Protein AF-A0A7S4T4K9-F1 (afdb_monomer)

Solvent-accessible surface area (backbone atoms only — not comparable to full-atom values): 19303 Å² total; per-residue (Å²): 142,75,89,75,78,73,74,79,80,79,85,81,84,61,76,54,101,55,43,64,62,48,51,52,62,68,44,44,65,58,48,53,54,52,52,49,49,53,51,52,52,68,48,43,76,78,37,64,63,47,66,61,61,93,82,61,53,73,67,56,55,50,53,37,39,62,75,70,48,93,74,84,51,70,68,58,52,40,50,56,29,52,54,49,28,38,54,32,41,29,52,45,41,37,61,69,57,48,48,57,54,51,49,53,54,55,49,44,45,72,75,61,30,46,80,36,66,25,46,58,44,70,74,74,83,88,81,68,62,89,82,38,61,76,53,41,76,76,52,70,46,47,31,38,35,37,32,58,50,94,69,66,85,83,58,99,80,69,85,71,102,63,84,40,39,34,40,30,78,33,74,40,94,68,82,84,64,91,47,74,41,55,25,31,24,39,85,90,30,82,36,20,57,36,45,42,68,55,53,49,47,58,46,39,67,52,57,42,89,88,40,66,46,73,57,58,60,46,51,51,49,49,54,34,49,49,48,32,51,52,24,50,52,47,40,54,49,50,53,53,44,35,63,72,31,48,61,93,82,36,58,40,70,60,52,49,52,51,50,50,48,39,62,70,46,48,34,52,48,48,18,50,49,51,47,46,54,52,48,51,50,50,51,40,51,48,42,56,54,33,44,78,56,52,74,76,56,46,62,61,67,69,63,85,81,74,90,70,72,66,76,78,75,70,74,86,82,87,79,89,78,90,84,83,83,79,85,135

Mean predicted aligned error: 13.09 Å

Organism: NCBI:txid49249

Secondary structure (DSSP, 8-state):
------PPP---SS--TTHHHHHHHHHHHHHHHHHHHHHHHHHGGGSGGGS--TT--HHHHHHHHHHH-S---HHHHHHHHHHHHHHHHHHHHIIIIIHHHHHHHHHHHHHHPEEEEEEEEPPPGGG--TTHHHHHHHHTTEEEEEEE-S-GGGSS--SS-PPPEEEEEEE-SSTT--SPEEEEEETTEEEEEEEHHHHHHHHHHHHSTTS--HHHHHHHHHHHHHHHHHHHHHHHHHHHHHHHS-TTTS-HHHHHHHHHHIIIIIHHIIIIIIHHHHHHHHHHHHHH--EEPPHHHHHHHHTTS---SSSTT------------S--

Nearest PDB structures (foldseek):
  8uu8-assembly1_q  TM=5.356E-01  e=9.143E-01  Listeria innocua
  7l08-assembly1_AN  TM=4.880E-01  e=3.008E+00  Homo sapiens

Radius of gyration: 32.42 Å; Cα contacts (8 Å, |Δi|>4): 312; chains: 1; bounding box: 85×69×95 Å

Structure (mmCIF, N/CA/C/O backbone):
data_AF-A0A7S4T4K9-F1
#
_entry.id   AF-A0A7S4T4K9-F1
#
loop_
_atom_site.group_PDB
_atom_site.id
_atom_site.type_symbol
_atom_site.label_atom_id
_atom_site.label_alt_id
_atom_site.label_comp_id
_atom_site.label_asym_id
_atom_site.label_entity_id
_atom_site.label_seq_id
_atom_site.pdbx_PDB_ins_code
_atom_site.Cartn_x
_atom_site.Cartn_y
_atom_site.Cartn_z
_atom_site.occupancy
_atom_site.B_iso_or_equiv
_atom_site.auth_seq_id
_atom_site.auth_comp_id
_atom_site.auth_asym_id
_atom_site.auth_atom_id
_atom_site.pdbx_PDB_model_num
ATOM 1 N N . MET A 1 1 ? -46.358 16.843 14.872 1.00 41.56 1 MET A N 1
ATOM 2 C CA . MET A 1 1 ? -45.737 15.824 14.001 1.00 41.56 1 MET A CA 1
ATOM 3 C C . MET A 1 1 ? -45.082 16.553 12.845 1.00 41.56 1 MET A C 1
ATOM 5 O O . MET A 1 1 ? -45.754 16.903 11.888 1.00 41.56 1 MET A O 1
ATOM 9 N N . SER A 1 2 ? -43.810 16.898 12.998 1.00 34.12 2 SER A N 1
ATOM 10 C CA . SER A 1 2 ? -43.016 17.564 11.969 1.00 34.12 2 SER A CA 1
ATOM 11 C C . SER A 1 2 ? -41.769 16.719 11.778 1.00 34.12 2 SER A C 1
ATOM 13 O O . SE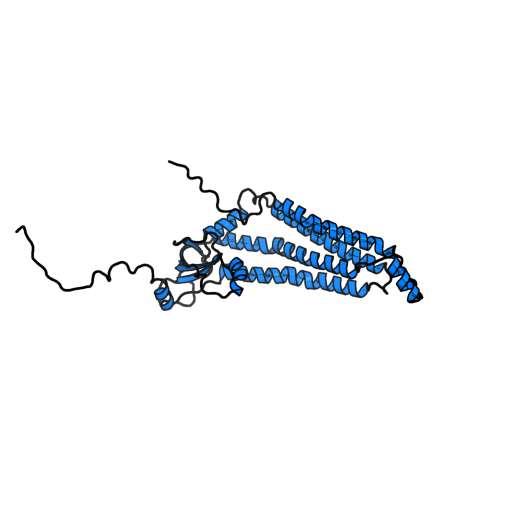R A 1 2 ? -40.934 16.665 12.681 1.00 34.12 2 SER A O 1
ATOM 15 N N . ASP A 1 3 ? -41.695 16.030 10.641 1.00 37.56 3 ASP A N 1
ATOM 16 C CA . ASP A 1 3 ? -40.513 15.302 10.189 1.00 37.56 3 ASP A CA 1
ATOM 17 C C . ASP A 1 3 ? -39.356 16.290 10.013 1.00 37.56 3 ASP A C 1
ATOM 19 O O . ASP A 1 3 ? -39.173 16.906 8.958 1.00 37.56 3 ASP A O 1
ATOM 23 N N . SER A 1 4 ? -38.560 16.458 11.065 1.00 37.34 4 SER A N 1
ATOM 24 C CA . SER A 1 4 ? -37.238 17.050 10.960 1.00 37.34 4 SER A CA 1
ATOM 25 C C . SER A 1 4 ? -36.350 16.047 10.230 1.00 37.34 4 SER A C 1
ATOM 27 O O . SER A 1 4 ? -35.791 15.117 10.807 1.00 37.34 4 SER A O 1
ATOM 29 N N . ARG A 1 5 ? -36.228 16.237 8.913 1.00 35.69 5 ARG A N 1
ATOM 30 C CA . ARG A 1 5 ? -35.179 15.618 8.100 1.00 35.69 5 ARG A CA 1
ATOM 31 C C . ARG A 1 5 ? -33.829 16.084 8.637 1.00 35.69 5 ARG A C 1
ATOM 33 O O . ARG A 1 5 ? -33.300 17.110 8.216 1.00 35.69 5 ARG A O 1
ATOM 40 N N . VAL A 1 6 ? -33.291 15.333 9.591 1.00 40.50 6 VAL A N 1
ATOM 41 C CA . VAL A 1 6 ? -31.896 15.430 10.011 1.00 40.50 6 VAL A CA 1
ATOM 42 C C . VAL A 1 6 ? -31.061 15.134 8.770 1.00 40.50 6 VAL A C 1
ATOM 44 O O . VAL A 1 6 ? -31.083 14.021 8.243 1.00 40.50 6 VAL A O 1
ATOM 47 N N . ALA A 1 7 ? -30.386 16.159 8.249 1.00 36.88 7 ALA A N 1
ATOM 48 C CA . ALA A 1 7 ? -29.435 15.988 7.163 1.00 36.88 7 ALA A CA 1
ATOM 49 C C . ALA A 1 7 ? -28.394 14.942 7.600 1.00 36.88 7 ALA A C 1
ATOM 51 O O . ALA A 1 7 ? -27.860 15.057 8.707 1.00 36.88 7 ALA A O 1
ATOM 52 N N . PRO A 1 8 ? -28.114 13.905 6.788 1.00 39.12 8 PRO A N 1
ATOM 53 C CA . PRO A 1 8 ? -27.146 12.894 7.175 1.00 39.12 8 PRO A CA 1
ATOM 54 C C . PRO A 1 8 ? -25.784 13.571 7.386 1.00 39.12 8 PRO A C 1
ATOM 56 O O . PRO A 1 8 ? -25.339 14.311 6.501 1.00 39.12 8 PRO A O 1
ATOM 59 N N . PRO A 1 9 ? -25.123 13.350 8.536 1.00 39.38 9 PRO A N 1
ATOM 60 C CA . PRO A 1 9 ? -23.843 13.971 8.820 1.00 39.38 9 PRO A CA 1
ATOM 61 C C . PRO A 1 9 ? -22.829 13.552 7.753 1.00 39.38 9 PRO A C 1
ATOM 63 O O . PRO A 1 9 ? -22.706 12.375 7.414 1.00 39.38 9 PRO A O 1
ATOM 66 N N . ASN A 1 10 ? -22.170 14.569 7.199 1.00 36.31 10 ASN A N 1
ATOM 67 C CA . ASN A 1 10 ? -21.036 14.550 6.281 1.00 36.31 10 ASN A CA 1
ATOM 68 C C . ASN A 1 10 ? -20.473 13.156 5.960 1.00 36.31 10 ASN A C 1
ATOM 70 O O . ASN A 1 10 ? -19.706 12.565 6.721 1.00 36.31 10 ASN A O 1
ATOM 74 N N . ARG A 1 11 ? -20.813 12.676 4.758 1.00 37.56 11 ARG A N 1
ATOM 75 C CA . ARG A 1 11 ? -20.201 11.528 4.078 1.00 37.56 11 ARG A CA 1
ATOM 76 C C . ARG A 1 11 ? -18.724 11.817 3.781 1.00 37.56 11 ARG A C 1
ATOM 78 O O . ARG A 1 11 ? -18.380 12.167 2.659 1.00 37.56 11 ARG A O 1
ATOM 85 N N . LEU A 1 12 ? -17.851 11.694 4.776 1.00 38.00 12 LEU A N 1
ATOM 86 C CA . LEU A 1 12 ? -16.410 11.919 4.606 1.00 38.00 12 LEU A CA 1
ATOM 87 C C . LEU A 1 12 ? -15.583 10.628 4.514 1.00 38.00 12 LEU A C 1
ATOM 89 O O . LEU A 1 12 ? -14.382 10.718 4.292 1.00 38.00 12 LEU A O 1
ATOM 93 N N . MET A 1 13 ? -16.172 9.429 4.654 1.00 40.41 13 MET A N 1
ATOM 94 C CA . MET A 1 13 ? -15.366 8.189 4.727 1.00 40.41 13 MET A CA 1
ATOM 95 C C . MET A 1 13 ? -15.893 6.955 3.984 1.00 40.41 13 MET A C 1
ATOM 97 O O . MET A 1 13 ? -15.285 5.894 4.083 1.00 40.41 13 MET A O 1
ATOM 101 N N . ALA A 1 14 ? -16.948 7.068 3.179 1.00 39.38 14 ALA A N 1
ATOM 102 C CA . ALA A 1 14 ? -17.251 6.045 2.180 1.00 39.38 14 ALA A CA 1
ATOM 103 C C . ALA A 1 14 ? -16.988 6.668 0.811 1.00 39.38 14 ALA A C 1
ATOM 105 O O . ALA A 1 14 ? -17.682 7.630 0.464 1.00 39.38 14 ALA A O 1
ATOM 106 N N . PRO A 1 15 ? -15.995 6.198 0.035 1.00 40.25 15 PRO A N 1
ATOM 107 C CA . PRO A 1 15 ? -15.831 6.731 -1.297 1.00 40.25 15 PRO A CA 1
ATOM 108 C C . PRO A 1 15 ? -17.105 6.335 -2.060 1.00 40.25 15 PRO A C 1
ATOM 110 O O . PRO A 1 15 ? -17.523 5.170 -2.062 1.00 40.25 15 PRO A O 1
ATOM 113 N N . ALA A 1 16 ? -17.805 7.354 -2.568 1.00 43.72 16 ALA A N 1
ATOM 114 C CA . ALA A 1 16 ? -19.121 7.226 -3.185 1.00 43.72 16 ALA A CA 1
ATOM 115 C C . ALA A 1 16 ? -19.089 6.192 -4.325 1.00 43.72 16 ALA A C 1
ATOM 117 O O . ALA A 1 16 ? -18.028 5.721 -4.717 1.00 43.72 16 ALA A O 1
ATOM 118 N N . ALA A 1 17 ? -20.235 5.835 -4.904 1.00 44.91 17 ALA A N 1
ATOM 119 C CA . ALA A 1 17 ? -20.323 4.892 -6.028 1.00 44.91 17 ALA A CA 1
ATOM 120 C C . ALA A 1 17 ? -19.394 5.198 -7.238 1.00 44.91 17 ALA A C 1
ATOM 122 O O . ALA A 1 17 ? -19.239 4.349 -8.103 1.00 44.91 17 ALA A O 1
ATOM 123 N N . GLY A 1 18 ? -18.709 6.348 -7.264 1.00 54.69 18 GLY A N 1
ATOM 124 C CA . GLY A 1 18 ? -17.597 6.657 -8.164 1.00 54.69 18 GLY A CA 1
ATOM 125 C C . GLY A 1 18 ? -16.193 6.238 -7.698 1.00 54.69 18 GLY A C 1
ATOM 126 O O . GLY A 1 18 ? -15.246 6.610 -8.365 1.00 54.69 18 GLY A O 1
ATOM 127 N N . SER A 1 19 ? -15.998 5.496 -6.601 1.00 66.94 19 SER A N 1
ATOM 128 C CA . SER A 1 19 ? -14.664 5.260 -6.012 1.00 66.94 19 SER A CA 1
ATOM 129 C C . SER A 1 19 ? -13.694 4.484 -6.904 1.00 66.94 19 SER A C 1
ATOM 131 O O . SER A 1 19 ? -12.505 4.784 -6.924 1.00 66.94 19 SER A O 1
ATOM 133 N N . VAL A 1 20 ? -14.190 3.469 -7.618 1.00 74.69 20 VAL A N 1
ATOM 134 C CA . VAL A 1 20 ? -13.374 2.616 -8.500 1.00 74.69 20 VAL A CA 1
ATOM 135 C C . VAL A 1 20 ? -13.040 3.362 -9.781 1.00 74.69 20 VAL A C 1
ATOM 137 O O . VAL A 1 20 ? -11.878 3.426 -10.163 1.00 74.69 20 VAL A O 1
ATOM 140 N N . LEU A 1 21 ? -14.042 3.998 -10.393 1.00 77.56 21 LEU A N 1
ATOM 141 C CA . LEU A 1 21 ? -13.840 4.865 -11.548 1.00 77.56 21 LEU A CA 1
ATOM 142 C C . LEU A 1 21 ? -12.909 6.035 -11.200 1.00 77.56 21 LEU A C 1
ATOM 144 O O . LEU A 1 21 ? -12.017 6.348 -11.971 1.00 77.56 21 LEU A O 1
ATOM 148 N N . GLN A 1 22 ? -13.059 6.642 -10.023 1.00 81.38 22 GLN A N 1
ATOM 149 C CA . GLN A 1 22 ? -12.180 7.703 -9.537 1.00 81.38 22 GLN A CA 1
ATOM 150 C C . GLN A 1 22 ? -10.758 7.191 -9.324 1.00 81.38 22 GLN A C 1
ATOM 152 O O . GLN A 1 22 ? -9.824 7.871 -9.734 1.00 81.38 22 GLN A O 1
ATOM 157 N N . LEU A 1 23 ? -10.581 6.003 -8.734 1.00 81.50 23 LEU A N 1
ATOM 158 C CA . LEU A 1 23 ? -9.263 5.384 -8.602 1.00 81.50 23 LEU A CA 1
ATOM 159 C C . LEU A 1 23 ? -8.647 5.155 -9.986 1.00 81.50 23 LEU A C 1
ATOM 161 O O . LEU A 1 23 ? -7.543 5.625 -10.240 1.00 81.50 23 LEU A O 1
ATOM 165 N N . PHE A 1 24 ? -9.383 4.527 -10.902 1.00 85.38 24 PHE A N 1
ATOM 166 C CA . PHE A 1 24 ? -8.938 4.283 -12.270 1.00 85.38 24 PHE A CA 1
ATOM 167 C C . PHE A 1 24 ? -8.540 5.586 -12.979 1.00 85.38 24 PHE A C 1
ATOM 169 O O . PHE A 1 24 ? -7.389 5.732 -13.390 1.00 85.38 24 PHE A O 1
ATOM 176 N N . LEU A 1 25 ? -9.439 6.575 -13.021 1.00 87.56 25 LEU A N 1
ATOM 177 C CA . LEU A 1 25 ? -9.201 7.888 -13.627 1.00 87.56 25 LEU A CA 1
ATOM 178 C C . LEU A 1 25 ? -8.032 8.628 -12.966 1.00 87.56 25 LEU A C 1
ATOM 180 O O . LEU A 1 25 ? -7.249 9.264 -13.665 1.00 87.56 25 LEU A O 1
ATOM 184 N N . SER A 1 26 ? -7.865 8.511 -11.645 1.00 88.62 26 SER A N 1
ATOM 185 C CA . SER A 1 26 ? -6.741 9.130 -10.931 1.00 88.62 26 SER A CA 1
ATOM 186 C C . SER A 1 26 ? -5.393 8.500 -11.280 1.00 88.62 26 SER A C 1
ATOM 188 O O . SER A 1 26 ? -4.365 9.162 -11.177 1.00 88.62 26 SER A O 1
ATOM 190 N N . THR A 1 27 ? -5.394 7.243 -11.731 1.00 92.19 27 THR A N 1
ATOM 191 C CA . THR A 1 27 ? -4.181 6.526 -12.141 1.00 92.19 27 THR A CA 1
ATOM 192 C C . THR A 1 27 ? -3.869 6.657 -13.633 1.00 92.19 27 THR A C 1
ATOM 194 O O . THR A 1 27 ? -2.761 6.322 -14.044 1.00 92.19 27 THR A O 1
ATOM 197 N N . LEU A 1 28 ? -4.783 7.193 -14.454 1.00 92.56 28 LEU A N 1
ATOM 198 C CA . LEU A 1 28 ? -4.550 7.381 -15.893 1.00 92.56 28 LEU A CA 1
ATOM 199 C C . LEU A 1 28 ? -3.368 8.307 -16.226 1.00 92.56 28 LEU A C 1
ATOM 201 O O . LEU A 1 28 ? -2.603 7.951 -17.121 1.00 92.56 28 LEU A O 1
ATOM 205 N N . PRO A 1 29 ? -3.151 9.448 -15.539 1.00 95.19 29 PRO A N 1
ATOM 206 C CA . PRO A 1 29 ? -1.970 10.273 -15.791 1.00 95.19 29 PRO A CA 1
ATOM 207 C C . PRO A 1 29 ? -0.670 9.508 -15.532 1.00 95.19 29 PRO A C 1
ATOM 209 O O . PRO A 1 29 ? 0.256 9.576 -16.335 1.00 95.19 29 PRO A O 1
ATOM 212 N N . LEU A 1 30 ? -0.631 8.717 -14.453 1.00 94.31 30 LEU A N 1
ATOM 213 C CA . LEU A 1 30 ? 0.506 7.851 -14.147 1.00 94.31 30 LEU A CA 1
ATOM 214 C C . LEU A 1 30 ? 0.712 6.808 -15.252 1.00 94.31 30 LEU A C 1
ATOM 216 O O . LEU A 1 30 ? 1.841 6.589 -15.679 1.00 94.31 30 LEU A O 1
ATOM 220 N N . LEU A 1 31 ? -0.370 6.207 -15.754 1.00 95.69 31 LEU A N 1
ATOM 221 C CA . LEU A 1 31 ? -0.304 5.242 -16.853 1.00 95.69 31 LEU A CA 1
ATOM 222 C C . LEU A 1 31 ? 0.256 5.884 -18.124 1.00 95.69 31 LEU A C 1
ATOM 224 O O . LEU A 1 31 ? 1.127 5.299 -18.759 1.00 95.69 31 LEU A O 1
ATOM 228 N N . GLY A 1 32 ? -0.186 7.099 -18.456 1.00 96.50 32 GLY A N 1
ATOM 229 C CA . GLY A 1 32 ? 0.333 7.860 -19.592 1.00 96.50 32 GLY A CA 1
ATOM 230 C C . GLY A 1 32 ? 1.839 8.111 -19.492 1.00 96.50 32 GLY A C 1
ATOM 231 O O . GLY A 1 32 ? 2.557 7.874 -20.460 1.00 96.50 32 GLY A O 1
ATOM 232 N N . VAL A 1 33 ? 2.330 8.509 -18.313 1.00 96.12 33 VAL A N 1
ATOM 233 C CA . VAL A 1 33 ? 3.771 8.709 -18.067 1.00 96.12 33 VAL A CA 1
ATOM 234 C C . VAL A 1 33 ? 4.549 7.397 -18.197 1.00 96.12 33 VAL A C 1
ATOM 236 O O . VAL A 1 33 ? 5.586 7.360 -18.853 1.00 96.12 33 VAL A O 1
ATOM 239 N N . MET A 1 34 ? 4.041 6.302 -17.632 1.00 96.75 34 MET A N 1
ATO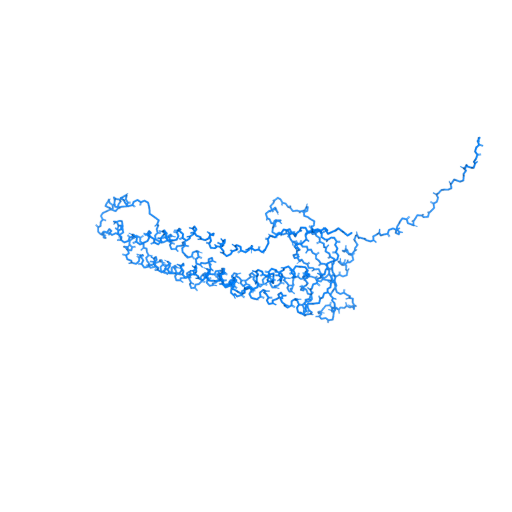M 240 C CA . MET A 1 34 ? 4.712 4.999 -17.706 1.00 96.75 34 MET A CA 1
ATOM 241 C C . MET A 1 34 ? 4.754 4.452 -19.135 1.00 96.75 34 MET A C 1
ATOM 243 O O . MET A 1 34 ? 5.790 3.962 -19.572 1.00 96.75 34 MET A O 1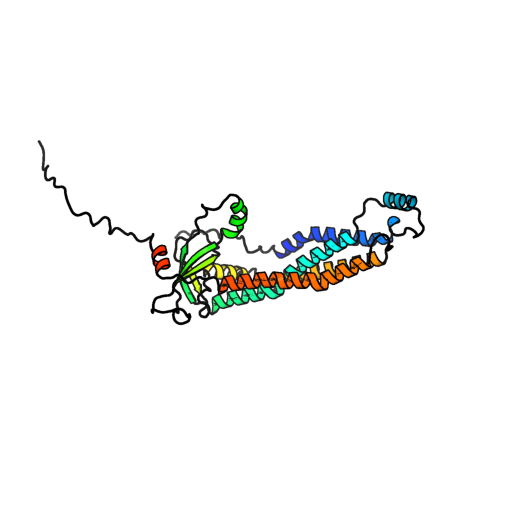
ATOM 247 N N . ILE A 1 35 ? 3.659 4.574 -19.893 1.00 97.69 35 ILE A N 1
ATOM 248 C CA . ILE A 1 35 ? 3.625 4.201 -21.315 1.00 97.69 35 ILE A CA 1
ATOM 249 C C . ILE A 1 35 ? 4.601 5.069 -22.114 1.00 97.69 35 ILE A C 1
ATOM 251 O O . ILE A 1 35 ? 5.312 4.551 -22.974 1.00 97.69 35 ILE A O 1
ATOM 255 N N . TYR A 1 36 ? 4.682 6.368 -21.815 1.00 96.56 36 TYR A N 1
ATOM 256 C CA . TYR A 1 36 ? 5.662 7.254 -22.435 1.00 96.56 36 TYR A CA 1
ATOM 257 C C . TYR A 1 36 ? 7.104 6.810 -22.145 1.00 96.56 36 TYR A C 1
ATOM 259 O O . TYR A 1 36 ? 7.921 6.777 -23.061 1.00 96.56 36 TYR A O 1
ATOM 267 N N . PHE A 1 37 ? 7.417 6.376 -20.922 1.00 96.81 37 PHE A N 1
ATOM 268 C CA . PHE A 1 37 ? 8.731 5.805 -20.604 1.00 96.81 37 PHE A CA 1
ATOM 269 C C . PHE A 1 37 ? 9.011 4.501 -21.351 1.00 96.81 37 PHE A C 1
ATOM 271 O O . PHE A 1 37 ? 10.102 4.343 -21.891 1.00 96.81 37 PHE A O 1
ATOM 278 N N . LEU A 1 38 ? 8.030 3.601 -21.473 1.00 96.62 38 LEU A N 1
ATOM 279 C CA . LEU A 1 38 ? 8.187 2.389 -22.290 1.00 96.62 38 LEU A CA 1
ATOM 280 C C . LEU A 1 38 ? 8.428 2.727 -23.766 1.00 96.62 38 LEU A C 1
ATOM 282 O O . LEU A 1 38 ? 9.230 2.069 -24.428 1.00 96.62 38 LEU A O 1
ATOM 286 N N . TYR A 1 39 ? 7.774 3.770 -24.275 1.00 96.12 39 TYR A N 1
ATOM 287 C CA . TYR A 1 39 ? 7.993 4.274 -25.627 1.00 96.12 39 TYR A CA 1
ATOM 288 C C . TYR A 1 39 ? 9.394 4.869 -25.814 1.00 96.12 39 TYR A C 1
ATOM 290 O O . TYR A 1 39 ? 10.050 4.579 -26.815 1.00 96.12 39 TYR A O 1
ATOM 298 N N . LEU A 1 40 ? 9.876 5.668 -24.857 1.00 93.06 40 LEU A N 1
ATOM 299 C CA . LEU A 1 40 ? 11.247 6.179 -24.887 1.00 93.06 40 LEU A CA 1
ATOM 300 C C . LEU A 1 40 ? 12.253 5.028 -24.864 1.00 93.06 40 LEU A C 1
ATOM 302 O O . LEU A 1 40 ? 13.152 4.998 -25.699 1.00 93.06 40 LEU A O 1
ATOM 306 N N . ALA A 1 41 ? 12.053 4.049 -23.981 1.00 93.62 41 ALA A N 1
ATOM 307 C CA . ALA A 1 41 ? 12.894 2.864 -23.895 1.00 93.62 41 ALA A CA 1
ATOM 308 C C . ALA A 1 41 ? 12.883 2.037 -25.188 1.00 93.62 41 ALA A C 1
ATOM 310 O O . ALA A 1 41 ? 13.932 1.591 -25.630 1.00 93.62 41 ALA A O 1
ATOM 311 N N . TYR A 1 42 ? 11.727 1.889 -25.841 1.00 94.88 42 TYR A N 1
ATOM 312 C CA . TYR A 1 42 ? 11.623 1.221 -27.143 1.00 94.88 42 TYR A CA 1
ATOM 313 C C . TYR A 1 42 ? 12.473 1.895 -28.230 1.00 94.88 42 TYR A C 1
ATOM 315 O O . TYR A 1 42 ? 13.058 1.215 -29.068 1.00 94.88 42 TYR A O 1
ATOM 323 N N . LYS A 1 43 ? 12.557 3.229 -28.225 1.00 91.62 43 LYS A N 1
ATOM 324 C CA . LYS A 1 43 ? 13.362 3.977 -29.199 1.00 91.62 43 LYS A CA 1
ATOM 325 C C . LYS A 1 43 ? 14.863 3.930 -28.918 1.00 91.62 43 LYS A C 1
ATOM 327 O O . LYS A 1 43 ? 15.636 4.236 -29.824 1.00 91.62 43 LYS A O 1
ATOM 332 N N . ARG A 1 44 ? 15.287 3.551 -27.707 1.00 86.31 44 ARG A N 1
ATOM 333 C CA . ARG A 1 44 ? 16.695 3.616 -27.280 1.00 86.31 44 ARG A CA 1
ATOM 334 C C . ARG A 1 44 ? 17.667 2.907 -28.218 1.00 86.31 44 ARG A C 1
ATOM 336 O O . ARG A 1 44 ? 18.617 3.564 -28.630 1.00 86.31 44 ARG A O 1
ATOM 343 N N . PRO A 1 45 ? 17.424 1.656 -28.647 1.00 84.81 45 PRO A N 1
ATOM 344 C CA . PRO A 1 45 ? 18.364 0.958 -29.520 1.00 84.81 45 PRO A CA 1
ATOM 345 C C . PRO A 1 45 ? 18.506 1.587 -30.911 1.00 84.81 45 PRO A C 1
ATOM 347 O O . PRO A 1 45 ? 19.421 1.237 -31.640 1.00 84.81 45 PRO A O 1
ATOM 350 N N . SER A 1 46 ? 17.603 2.490 -31.313 1.00 85.62 46 SER A N 1
ATOM 351 C CA . SER A 1 46 ? 17.657 3.163 -32.620 1.00 85.62 46 SER A CA 1
ATOM 352 C C . SER A 1 46 ? 18.391 4.506 -32.607 1.00 85.62 46 SER A C 1
ATOM 354 O O . SER A 1 46 ? 18.600 5.089 -33.667 1.00 85.62 46 SER A O 1
ATOM 356 N N . LEU A 1 47 ? 18.761 5.006 -31.426 1.00 84.31 47 LEU A N 1
ATOM 357 C CA . LEU A 1 47 ? 19.443 6.290 -31.267 1.00 84.31 47 LEU A CA 1
ATOM 358 C C . LEU A 1 47 ? 20.945 6.156 -31.537 1.00 84.31 47 LEU A C 1
ATOM 360 O O . LEU A 1 47 ? 21.549 5.114 -31.263 1.00 84.31 47 LEU A O 1
ATOM 364 N N . ALA A 1 48 ? 21.543 7.210 -32.091 1.00 79.38 48 ALA A N 1
ATOM 365 C CA . ALA A 1 48 ? 22.949 7.204 -32.480 1.00 79.38 48 ALA A CA 1
ATOM 366 C C . ALA A 1 48 ? 23.859 7.153 -31.247 1.00 79.38 48 ALA A C 1
ATOM 368 O O . ALA A 1 48 ? 24.843 6.415 -31.259 1.00 79.38 48 ALA A O 1
ATOM 369 N N . SER A 1 49 ? 23.474 7.839 -30.166 1.00 79.50 49 SER A N 1
ATOM 370 C CA . SER A 1 49 ? 24.201 7.905 -28.895 1.00 79.50 49 SER A CA 1
ATOM 371 C C . SER A 1 49 ? 24.417 6.543 -28.230 1.00 79.50 49 SER A C 1
ATOM 373 O O . SER A 1 49 ? 25.388 6.347 -27.508 1.00 79.50 49 SER A O 1
ATOM 375 N N . TYR A 1 50 ? 23.549 5.570 -28.509 1.00 77.50 50 TYR A N 1
ATOM 376 C CA . TYR A 1 50 ? 23.611 4.231 -27.918 1.00 77.50 50 TYR A CA 1
ATOM 377 C C . TYR A 1 50 ? 24.248 3.177 -28.829 1.00 77.50 50 TYR A C 1
ATOM 379 O O . TYR A 1 50 ? 24.488 2.054 -28.384 1.00 77.50 50 TYR A O 1
ATOM 387 N N . ASN A 1 51 ? 24.556 3.547 -30.075 1.00 80.56 51 ASN A N 1
ATOM 388 C CA . ASN A 1 51 ? 25.209 2.700 -31.078 1.00 80.56 51 ASN A CA 1
ATOM 389 C C . ASN A 1 51 ? 26.601 3.224 -31.460 1.00 80.56 51 ASN A C 1
ATOM 391 O O . ASN A 1 51 ? 27.101 2.950 -32.552 1.00 80.56 51 ASN A O 1
ATOM 395 N N . ILE A 1 52 ? 27.226 4.003 -30.575 1.00 80.12 52 ILE A N 1
ATOM 396 C CA . ILE A 1 52 ? 28.562 4.544 -30.809 1.00 80.12 52 ILE A CA 1
ATOM 397 C C . ILE A 1 52 ? 29.581 3.386 -30.811 1.00 80.12 52 ILE A C 1
ATOM 399 O O . ILE A 1 52 ? 29.556 2.558 -29.891 1.00 80.12 52 ILE A O 1
ATOM 403 N N . PRO A 1 53 ? 30.468 3.306 -31.823 1.00 79.56 53 PRO A N 1
ATOM 404 C CA . PRO A 1 53 ? 31.567 2.344 -31.846 1.00 79.56 53 PRO A CA 1
ATOM 405 C C . PRO A 1 53 ? 32.465 2.482 -30.611 1.00 79.56 53 PRO A C 1
ATOM 407 O O . PRO A 1 53 ? 32.723 3.588 -30.145 1.00 79.56 53 PRO A O 1
ATOM 410 N N . ASN A 1 54 ? 32.979 1.367 -30.088 1.00 76.31 54 ASN A N 1
ATOM 411 C CA . ASN A 1 54 ? 33.816 1.371 -28.877 1.00 76.31 54 ASN A CA 1
ATOM 412 C C . ASN A 1 54 ? 35.161 2.105 -29.052 1.00 76.31 54 ASN A C 1
ATOM 414 O O . ASN A 1 54 ? 35.842 2.370 -28.067 1.00 76.31 54 ASN A O 1
ATOM 418 N N . ASP A 1 55 ? 35.556 2.386 -30.291 1.00 79.31 55 ASP A N 1
ATOM 419 C CA . ASP A 1 55 ? 36.774 3.082 -30.703 1.00 79.31 55 ASP A CA 1
ATOM 420 C C . ASP A 1 55 ? 36.524 4.539 -31.134 1.00 79.31 55 ASP A C 1
ATOM 422 O O . ASP A 1 55 ? 37.422 5.175 -31.681 1.00 79.31 55 ASP A O 1
ATOM 426 N N . ALA A 1 56 ? 35.321 5.074 -30.911 1.00 79.00 56 ALA A N 1
ATOM 427 C CA . ALA A 1 56 ? 35.004 6.450 -31.267 1.00 79.00 56 ALA A CA 1
ATOM 428 C C . ALA A 1 56 ? 35.723 7.469 -30.367 1.00 79.00 56 ALA A C 1
ATOM 430 O O . ALA A 1 56 ? 35.734 7.339 -29.144 1.00 79.00 56 ALA A O 1
ATOM 431 N N . ASP A 1 57 ? 36.258 8.526 -30.982 1.00 84.56 57 ASP A N 1
ATOM 432 C CA . ASP A 1 57 ? 36.880 9.644 -30.271 1.00 84.56 57 ASP A CA 1
ATOM 433 C C . ASP A 1 57 ? 35.848 10.460 -29.465 1.00 84.56 57 ASP A C 1
ATOM 435 O O . ASP A 1 57 ? 34.695 10.627 -29.877 1.00 84.56 57 ASP A O 1
ATOM 439 N N . ASP A 1 58 ? 36.288 11.078 -28.362 1.00 82.50 58 ASP A N 1
ATOM 440 C CA . ASP A 1 58 ? 35.457 11.900 -27.461 1.00 82.50 58 ASP A CA 1
ATOM 441 C C . ASP A 1 58 ? 34.658 13.004 -28.183 1.00 82.50 58 ASP A C 1
ATOM 443 O O . ASP A 1 58 ? 33.548 13.359 -27.778 1.00 82.50 58 ASP A O 1
ATOM 447 N N . ALA A 1 59 ? 35.203 13.550 -29.276 1.00 84.00 59 ALA A N 1
ATOM 448 C CA . ALA A 1 59 ? 34.530 14.559 -30.092 1.00 84.00 59 ALA A CA 1
ATOM 449 C C . ALA A 1 59 ? 33.288 13.996 -30.806 1.00 84.00 59 ALA A C 1
ATOM 451 O O . ALA A 1 59 ? 32.250 14.657 -30.837 1.00 84.00 59 ALA A O 1
ATOM 452 N N . TYR A 1 60 ? 33.374 12.763 -31.315 1.00 81.31 60 TYR A N 1
ATOM 453 C CA . TYR A 1 60 ? 32.267 12.077 -31.983 1.00 81.31 60 TYR A CA 1
ATOM 454 C C . TYR A 1 60 ? 31.169 11.694 -30.986 1.00 81.31 60 TYR A C 1
ATOM 456 O O . TYR A 1 60 ? 29.983 11.841 -31.283 1.00 81.31 60 TYR A O 1
ATOM 464 N N . ILE A 1 61 ? 31.554 11.265 -29.777 1.00 80.06 61 ILE A N 1
ATOM 465 C CA . ILE A 1 61 ? 30.613 10.981 -28.682 1.00 80.06 61 ILE A CA 1
ATOM 466 C C . ILE A 1 61 ? 29.819 12.241 -28.328 1.00 80.06 61 ILE A C 1
ATOM 468 O O . ILE A 1 61 ? 28.595 12.203 -28.212 1.00 80.06 61 ILE A O 1
ATOM 472 N N . LYS A 1 62 ? 30.498 13.384 -28.204 1.00 81.25 62 LYS A N 1
ATOM 473 C CA . LYS A 1 62 ? 29.831 14.640 -27.867 1.00 81.25 62 LYS A CA 1
ATOM 474 C C . LYS A 1 62 ? 28.885 15.116 -28.974 1.00 81.25 62 LYS A C 1
ATOM 476 O O . LYS A 1 62 ? 27.763 15.507 -28.670 1.00 81.25 62 LYS A O 1
ATOM 481 N N . GLU A 1 63 ? 29.300 15.034 -30.237 1.00 84.56 63 GLU A N 1
ATOM 482 C CA . GLU A 1 63 ? 28.463 15.408 -31.386 1.00 84.56 63 GLU A CA 1
ATOM 483 C C . GLU A 1 63 ? 27.211 14.522 -31.496 1.00 84.56 63 GLU A C 1
ATOM 485 O O . GLU A 1 63 ? 26.098 15.019 -31.671 1.00 84.56 63 GLU A O 1
ATOM 490 N N . THR A 1 64 ? 27.366 13.207 -31.320 1.00 80.31 64 THR A N 1
ATOM 491 C CA . THR A 1 64 ? 26.235 12.265 -31.338 1.00 80.31 64 THR A CA 1
ATOM 492 C C . THR A 1 64 ? 25.293 12.449 -30.150 1.00 80.31 64 THR A C 1
ATOM 494 O O . THR A 1 64 ? 24.081 12.353 -30.330 1.00 80.31 64 THR A O 1
ATOM 497 N N . MET A 1 65 ? 25.803 12.790 -28.963 1.00 78.56 65 MET A N 1
ATOM 498 C CA . MET A 1 65 ? 24.965 13.158 -27.814 1.00 78.56 65 MET A CA 1
ATOM 499 C C . MET A 1 65 ? 24.216 14.485 -28.024 1.00 78.56 65 MET A C 1
ATOM 501 O O . MET A 1 65 ? 23.056 14.597 -27.631 1.00 78.56 65 MET A O 1
ATOM 505 N N . GLU A 1 66 ? 24.838 15.481 -28.659 1.00 81.62 66 GLU A N 1
ATOM 506 C CA . GLU A 1 66 ? 24.195 16.769 -28.962 1.00 81.62 66 GLU A CA 1
ATOM 507 C C . GLU A 1 66 ? 23.066 16.630 -30.001 1.00 81.62 66 GLU A C 1
ATOM 509 O O . GLU A 1 66 ? 22.037 17.298 -29.872 1.00 81.62 66 GLU A O 1
ATOM 514 N N . LEU A 1 67 ? 23.211 15.733 -30.985 1.00 81.88 67 LEU A N 1
ATOM 515 C CA . LEU A 1 67 ? 22.175 15.435 -31.988 1.00 81.88 67 LEU A CA 1
ATOM 516 C C . LEU A 1 67 ? 20.916 14.806 -31.380 1.00 81.88 67 LEU A C 1
ATOM 518 O O . LEU A 1 67 ? 19.793 15.092 -31.800 1.00 81.88 67 LEU A O 1
ATOM 522 N N . ASP A 1 68 ? 21.123 13.947 -30.391 1.00 78.88 68 ASP A N 1
ATOM 523 C CA . ASP A 1 68 ? 20.099 13.109 -29.780 1.00 78.88 68 ASP A CA 1
ATOM 524 C C . ASP A 1 68 ? 19.368 13.806 -28.607 1.00 78.88 68 ASP A C 1
ATOM 526 O O . ASP A 1 68 ? 18.294 13.356 -28.184 1.00 78.88 68 ASP A O 1
ATOM 530 N N . GLY A 1 69 ? 19.904 14.937 -28.132 1.00 78.38 69 GLY A N 1
ATOM 531 C CA . GLY A 1 69 ? 19.298 15.820 -27.133 1.00 78.38 69 GLY A CA 1
ATOM 532 C C . GLY A 1 69 ? 19.387 15.318 -25.687 1.00 78.38 69 GLY A C 1
ATOM 533 O O . GLY A 1 69 ? 19.998 14.295 -25.386 1.00 78.38 69 GLY A O 1
ATOM 534 N N . GLU A 1 70 ? 18.766 16.056 -24.759 1.00 77.12 70 GLU A N 1
ATOM 535 C CA . GLU A 1 70 ? 18.692 15.654 -23.349 1.00 77.12 70 GLU A CA 1
ATOM 536 C C . GLU A 1 70 ? 17.789 14.426 -23.186 1.00 77.12 70 GLU A C 1
ATOM 538 O O . GLU A 1 70 ? 16.658 14.372 -23.679 1.00 77.12 70 GLU A O 1
ATOM 543 N N . GLN A 1 71 ? 18.304 13.417 -22.492 1.00 81.19 71 GLN A N 1
ATOM 544 C CA . GLN A 1 71 ? 17.744 12.078 -22.487 1.00 81.19 71 GLN A CA 1
ATOM 545 C C . GLN A 1 71 ? 17.659 11.530 -21.064 1.00 81.19 71 GLN A C 1
ATOM 547 O O . GLN A 1 71 ? 18.652 11.465 -20.354 1.00 81.19 71 GLN A O 1
ATOM 552 N N . ILE A 1 72 ? 16.462 11.085 -20.674 1.00 87.25 72 ILE A N 1
ATOM 553 C CA . ILE A 1 72 ? 16.212 10.447 -19.371 1.00 87.25 72 ILE A CA 1
ATOM 554 C C . ILE A 1 72 ? 16.882 9.069 -19.351 1.00 87.25 72 ILE A C 1
ATOM 556 O O . ILE A 1 72 ? 16.597 8.250 -20.228 1.00 87.25 72 ILE A O 1
ATOM 560 N N . GLY A 1 73 ? 17.732 8.777 -18.371 1.00 88.94 73 GLY A N 1
ATOM 561 C CA . GLY A 1 73 ? 18.443 7.493 -18.318 1.00 88.94 73 GLY A CA 1
ATOM 562 C C . GLY A 1 73 ? 17.485 6.298 -18.220 1.00 88.94 73 GLY A C 1
ATOM 563 O O . GLY A 1 73 ? 16.439 6.384 -17.565 1.00 88.94 73 GLY A O 1
ATOM 564 N N . LEU A 1 74 ? 17.828 5.155 -18.828 1.00 92.50 74 LEU A N 1
ATOM 565 C CA . LEU A 1 74 ? 17.033 3.928 -18.660 1.00 92.50 74 LEU A CA 1
ATOM 566 C C . LEU A 1 74 ? 16.989 3.522 -17.181 1.00 92.50 74 LEU A C 1
ATOM 568 O O . LEU A 1 74 ? 15.952 3.060 -16.693 1.00 92.50 74 LEU A O 1
ATOM 572 N N . MET A 1 75 ? 18.082 3.752 -16.448 1.00 93.62 75 MET A N 1
ATOM 573 C CA . MET A 1 75 ? 18.149 3.506 -15.007 1.00 93.62 75 MET A CA 1
ATOM 574 C C . MET A 1 75 ? 17.166 4.373 -14.206 1.00 93.62 75 MET A C 1
ATOM 576 O O . MET A 1 75 ? 16.544 3.904 -13.252 1.00 93.62 75 MET A O 1
ATOM 580 N N . GLU A 1 76 ? 16.965 5.626 -14.612 1.00 94.38 76 GLU A N 1
ATOM 581 C CA . GLU A 1 76 ? 16.012 6.532 -13.964 1.00 94.38 76 GLU A CA 1
ATOM 582 C C . GLU A 1 76 ? 14.573 6.071 -14.195 1.00 94.38 76 GLU A C 1
ATOM 584 O O . GLU A 1 76 ? 13.774 6.015 -13.255 1.00 94.38 76 GLU A O 1
ATOM 589 N N . MET A 1 77 ? 14.258 5.655 -15.427 1.00 95.94 77 MET A N 1
ATOM 590 C CA . MET A 1 77 ? 12.964 5.046 -15.743 1.00 95.94 77 MET A CA 1
ATOM 591 C C . MET A 1 77 ? 12.737 3.791 -14.894 1.00 95.94 77 MET A C 1
ATOM 593 O O . MET A 1 77 ? 11.662 3.623 -14.315 1.00 95.94 77 MET A O 1
ATOM 597 N N . LEU A 1 78 ? 13.759 2.944 -14.746 1.00 96.94 78 LEU A N 1
ATOM 598 C CA . LEU A 1 78 ? 13.690 1.728 -13.938 1.00 96.94 78 LEU A CA 1
ATOM 599 C C . LEU A 1 78 ? 13.328 2.031 -12.475 1.00 96.94 78 LEU A C 1
ATOM 601 O O . LEU A 1 78 ? 12.453 1.365 -11.915 1.00 96.94 78 LEU A O 1
ATOM 605 N N . TYR A 1 79 ? 13.909 3.067 -11.864 1.00 97.25 79 TYR A N 1
ATOM 606 C CA . TYR A 1 79 ? 13.544 3.481 -10.503 1.00 97.25 79 TYR A CA 1
ATOM 607 C C . TYR A 1 79 ? 12.082 3.919 -10.376 1.00 97.25 79 TYR A C 1
ATOM 609 O O . TYR A 1 79 ? 11.433 3.652 -9.357 1.00 97.25 79 TYR A O 1
ATOM 617 N N . VAL A 1 80 ? 11.526 4.557 -11.406 1.00 97.31 80 VAL A N 1
ATOM 618 C CA . VAL A 1 80 ? 10.115 4.961 -11.419 1.00 97.31 80 VAL A CA 1
ATOM 619 C C . VAL A 1 80 ? 9.188 3.736 -11.467 1.00 97.31 80 VAL A C 1
ATOM 621 O O . VAL A 1 80 ? 8.198 3.680 -10.726 1.00 97.31 80 VAL A O 1
ATOM 624 N N . PHE A 1 81 ? 9.543 2.706 -12.239 1.00 98.00 81 PHE A N 1
ATOM 625 C CA . PHE A 1 81 ? 8.812 1.434 -12.251 1.00 98.00 81 PHE A CA 1
ATOM 626 C C . PHE A 1 81 ? 8.927 0.684 -10.915 1.00 98.00 81 PHE A C 1
ATOM 628 O O . PHE A 1 81 ? 7.905 0.282 -10.354 1.00 98.00 81 PHE A O 1
ATOM 635 N N . LEU A 1 82 ? 10.133 0.571 -10.348 1.00 97.88 82 LEU A N 1
ATOM 636 C CA . LEU A 1 82 ? 10.366 -0.104 -9.063 1.00 97.88 82 LEU A CA 1
ATOM 637 C C . LEU A 1 82 ? 9.649 0.592 -7.894 1.00 97.88 82 LEU A C 1
ATOM 639 O O . LEU A 1 82 ? 9.014 -0.064 -7.065 1.00 97.88 82 LEU A O 1
ATOM 643 N N . SER A 1 83 ? 9.694 1.924 -7.828 1.00 97.38 83 SER A N 1
ATOM 644 C CA . SER A 1 83 ? 8.982 2.686 -6.790 1.00 97.38 83 SER A CA 1
ATOM 645 C C . SER A 1 83 ? 7.463 2.528 -6.902 1.00 97.38 83 SER A C 1
ATOM 647 O O . SER A 1 83 ? 6.781 2.339 -5.891 1.00 97.38 83 SER A O 1
ATOM 649 N N . SER A 1 84 ? 6.931 2.515 -8.125 1.00 96.94 84 SER A N 1
ATOM 650 C CA . SER A 1 84 ? 5.511 2.253 -8.366 1.00 96.94 84 SER A CA 1
ATOM 651 C C . SER A 1 84 ? 5.130 0.830 -7.962 1.00 96.94 84 SER A C 1
ATOM 653 O O . SER A 1 84 ? 4.135 0.643 -7.257 1.00 96.94 84 SER A O 1
ATOM 655 N N . LEU A 1 85 ? 5.952 -0.164 -8.312 1.00 97.88 85 LEU A N 1
ATOM 656 C CA . LEU A 1 85 ? 5.767 -1.555 -7.898 1.00 97.88 85 LEU A CA 1
ATOM 657 C C . LEU A 1 85 ? 5.710 -1.685 -6.370 1.00 97.88 85 LEU A C 1
ATOM 659 O O . LEU A 1 85 ? 4.846 -2.392 -5.849 1.00 97.88 85 LEU A O 1
ATOM 663 N N . LEU A 1 86 ? 6.575 -0.974 -5.638 1.00 97.75 86 LEU A N 1
ATOM 664 C CA . LEU A 1 86 ? 6.564 -0.957 -4.173 1.00 97.75 86 LEU A CA 1
ATOM 665 C C . LEU A 1 86 ? 5.239 -0.422 -3.612 1.00 97.75 86 LEU A C 1
ATOM 667 O O . LEU A 1 86 ? 4.660 -1.034 -2.707 1.00 97.75 86 LEU A O 1
ATOM 671 N N . ILE A 1 87 ? 4.749 0.701 -4.142 1.00 96.44 87 ILE A N 1
ATOM 672 C CA . ILE A 1 87 ? 3.494 1.328 -3.697 1.00 96.44 87 ILE A CA 1
ATOM 673 C C . ILE A 1 87 ? 2.313 0.387 -3.955 1.00 96.44 87 ILE A C 1
ATOM 675 O O . ILE A 1 87 ? 1.537 0.099 -3.035 1.00 96.44 87 ILE A O 1
ATOM 679 N N . TRP A 1 88 ? 2.204 -0.143 -5.175 1.00 96.88 88 TRP A N 1
ATOM 680 C CA . TRP A 1 88 ? 1.112 -1.034 -5.562 1.00 96.88 88 TRP A CA 1
ATOM 681 C C . TRP A 1 88 ? 1.157 -2.367 -4.820 1.00 96.88 88 TRP A C 1
ATOM 683 O O . TRP A 1 88 ? 0.120 -2.827 -4.343 1.00 96.88 88 TRP A O 1
ATOM 693 N N . SER A 1 89 ? 2.343 -2.938 -4.611 1.00 97.44 89 SER A N 1
ATOM 694 C CA . SER A 1 89 ? 2.518 -4.155 -3.809 1.00 97.44 89 SER A CA 1
ATOM 695 C C . SER A 1 89 ? 2.144 -3.927 -2.345 1.00 97.44 89 SER A C 1
ATOM 697 O O . SER A 1 89 ? 1.461 -4.754 -1.741 1.00 97.44 89 SER A O 1
ATOM 699 N N . THR A 1 90 ? 2.516 -2.779 -1.770 1.00 96.62 90 THR A N 1
ATOM 700 C CA . THR A 1 90 ? 2.146 -2.416 -0.392 1.00 96.62 90 THR A CA 1
ATOM 701 C C . THR A 1 90 ? 0.632 -2.280 -0.240 1.00 96.62 90 THR A C 1
ATOM 703 O O . THR A 1 90 ? 0.060 -2.800 0.724 1.00 96.62 90 THR A O 1
ATOM 706 N N . LEU A 1 91 ? -0.034 -1.632 -1.200 1.00 94.19 91 LEU A N 1
ATOM 707 C CA . LEU A 1 91 ? -1.492 -1.522 -1.226 1.00 94.19 91 LEU A CA 1
ATOM 708 C C . LEU A 1 91 ? -2.159 -2.890 -1.436 1.00 94.19 91 LEU A C 1
ATOM 710 O O . LEU A 1 91 ? -3.099 -3.233 -0.718 1.00 94.19 91 LEU A O 1
ATOM 714 N N . GLY A 1 92 ? -1.654 -3.698 -2.369 1.00 93.94 92 GLY A N 1
ATOM 715 C CA . GLY A 1 92 ? -2.162 -5.038 -2.657 1.00 93.94 92 GLY A CA 1
ATOM 716 C C . GLY A 1 92 ? -2.081 -5.951 -1.438 1.00 93.94 92 GLY A C 1
ATOM 717 O O . GLY A 1 92 ? -3.071 -6.587 -1.071 1.00 93.94 92 GLY A O 1
ATOM 718 N N . MET A 1 93 ? -0.943 -5.955 -0.744 1.00 95.44 93 MET A N 1
ATOM 719 C CA . MET A 1 93 ? -0.762 -6.713 0.496 1.00 95.44 93 MET A CA 1
ATOM 720 C C . MET A 1 93 ? -1.710 -6.246 1.603 1.00 95.44 93 MET A C 1
ATOM 722 O O . MET A 1 93 ? -2.318 -7.075 2.288 1.00 95.44 93 MET A O 1
ATOM 726 N N . TYR A 1 94 ? -1.897 -4.930 1.752 1.00 92.25 94 TYR A N 1
ATOM 727 C CA . TYR A 1 94 ? -2.858 -4.369 2.701 1.00 92.25 94 TYR A CA 1
ATOM 728 C C . TYR A 1 94 ? -4.286 -4.870 2.440 1.00 92.25 94 TYR A C 1
ATOM 730 O O . TYR A 1 94 ? -4.936 -5.401 3.348 1.00 92.25 94 TYR A O 1
ATOM 738 N N . LEU A 1 95 ? -4.754 -4.745 1.194 1.00 90.06 95 LEU A N 1
ATOM 739 C CA . LEU A 1 95 ? -6.110 -5.119 0.792 1.00 90.06 95 LEU A CA 1
ATOM 740 C C . LEU A 1 95 ? -6.372 -6.625 0.917 1.00 90.06 95 LEU A C 1
ATOM 742 O O . LEU A 1 95 ? -7.465 -7.015 1.321 1.00 90.06 95 LEU A O 1
ATOM 746 N N . ASN A 1 96 ? -5.392 -7.470 0.589 1.00 89.62 96 ASN A N 1
ATOM 747 C CA . ASN A 1 96 ? -5.582 -8.923 0.570 1.00 89.62 96 ASN A CA 1
ATOM 748 C C . ASN A 1 96 ? -5.441 -9.584 1.947 1.00 89.62 96 ASN A C 1
ATOM 750 O O . ASN A 1 96 ? -6.181 -10.516 2.243 1.00 89.62 96 ASN A O 1
ATOM 754 N N . LEU A 1 97 ? -4.525 -9.119 2.803 1.00 92.19 97 LEU A N 1
ATOM 755 C CA . LEU A 1 97 ? -4.242 -9.794 4.079 1.00 92.19 97 LEU A CA 1
ATOM 756 C C . LEU A 1 97 ? -4.789 -9.054 5.296 1.00 92.19 97 LEU A C 1
ATOM 758 O O . LEU A 1 97 ? -5.295 -9.672 6.234 1.00 92.19 97 LEU A O 1
ATOM 762 N N . PHE A 1 98 ? -4.677 -7.729 5.315 1.00 90.00 98 PHE A N 1
ATOM 763 C CA . PHE A 1 98 ? -4.923 -6.952 6.528 1.00 90.00 98 PHE A CA 1
ATOM 764 C C . PHE A 1 98 ? -6.352 -6.424 6.613 1.00 90.00 98 PHE A C 1
ATOM 766 O O . PHE A 1 98 ? -6.901 -6.351 7.713 1.00 90.00 98 PHE A O 1
ATOM 773 N N . VAL A 1 99 ? -6.994 -6.134 5.479 1.00 87.44 99 VAL A N 1
ATOM 774 C CA . VAL A 1 99 ? -8.422 -5.782 5.455 1.00 87.44 99 VAL A CA 1
ATOM 775 C C . VAL A 1 99 ? -9.307 -6.932 5.965 1.00 87.44 99 VAL A C 1
ATOM 777 O O . VAL A 1 99 ? -10.132 -6.662 6.841 1.00 87.44 99 VAL A O 1
ATOM 780 N N . PRO A 1 100 ? -9.145 -8.203 5.531 1.00 86.94 100 PRO A N 1
ATOM 781 C CA . PRO A 1 100 ? -9.920 -9.313 6.092 1.00 86.94 100 PRO A CA 1
ATOM 782 C C . PRO A 1 100 ? -9.708 -9.484 7.598 1.00 86.94 100 PRO A C 1
ATOM 784 O O . PRO A 1 100 ? -10.678 -9.578 8.343 1.00 86.94 100 PRO A O 1
ATOM 787 N N . ARG A 1 101 ? -8.456 -9.415 8.067 1.00 89.31 101 ARG A N 1
ATOM 788 C CA . ARG A 1 101 ? -8.137 -9.508 9.501 1.00 89.31 101 ARG A CA 1
ATOM 789 C C . ARG A 1 101 ? -8.746 -8.372 10.317 1.00 89.31 101 ARG A C 1
ATOM 791 O O . ARG A 1 101 ? -9.236 -8.594 11.421 1.00 89.31 101 ARG A O 1
ATOM 798 N N . ARG A 1 102 ? -8.745 -7.146 9.784 1.00 87.12 102 ARG A N 1
ATOM 799 C CA . ARG A 1 102 ? -9.417 -6.007 10.425 1.00 87.12 102 ARG A CA 1
ATOM 800 C C . ARG A 1 102 ? -10.913 -6.261 10.556 1.00 87.12 102 ARG A C 1
ATOM 802 O O . ARG A 1 102 ? -11.465 -6.021 11.625 1.00 87.12 102 ARG A O 1
ATOM 809 N N . ARG A 1 103 ? -11.546 -6.766 9.497 1.00 84.88 103 ARG A N 1
ATOM 810 C CA . ARG A 1 103 ? -12.973 -7.107 9.505 1.00 84.88 103 ARG A CA 1
ATOM 811 C C . ARG A 1 103 ? -13.289 -8.177 10.534 1.00 84.88 103 ARG A C 1
ATOM 813 O O . ARG A 1 103 ? -14.245 -8.006 11.272 1.00 84.88 103 ARG A O 1
ATOM 820 N N . GLU A 1 104 ? -12.470 -9.217 10.621 1.00 88.75 104 GLU A N 1
ATOM 821 C CA . GLU A 1 104 ? -12.633 -10.295 11.598 1.00 88.75 104 GLU A CA 1
ATOM 822 C C . GLU A 1 104 ? -12.661 -9.765 13.038 1.00 88.75 104 GLU A C 1
ATOM 824 O O . GLU A 1 104 ? -13.571 -10.092 13.793 1.00 88.75 104 GLU A O 1
ATOM 829 N N . ILE A 1 105 ? -11.735 -8.870 13.409 1.00 89.44 105 ILE A N 1
ATOM 830 C CA . ILE A 1 105 ? -11.749 -8.268 14.752 1.00 89.44 105 ILE A CA 1
ATOM 831 C C . ILE A 1 105 ? -13.032 -7.467 14.984 1.00 89.44 105 ILE A C 1
ATOM 833 O O . ILE A 1 105 ? -13.658 -7.624 16.026 1.00 89.44 105 ILE A O 1
ATOM 837 N N . ILE A 1 106 ? -13.436 -6.626 14.031 1.00 87.94 106 ILE A N 1
ATOM 838 C CA . ILE A 1 106 ? -14.661 -5.822 14.156 1.00 87.94 106 ILE A CA 1
ATOM 839 C C . ILE A 1 106 ? -15.907 -6.716 14.262 1.00 87.94 106 ILE A C 1
ATOM 841 O O . ILE A 1 106 ? -16.794 -6.432 15.063 1.00 87.94 106 ILE A O 1
ATOM 845 N N . HIS A 1 107 ? -15.953 -7.822 13.517 1.00 87.31 107 HIS A N 1
ATOM 846 C CA . HIS A 1 107 ? -17.011 -8.823 13.630 1.00 87.31 107 HIS A CA 1
ATOM 847 C C . HIS A 1 107 ? -17.064 -9.454 15.023 1.00 87.31 107 HIS A C 1
ATOM 849 O O . HIS A 1 107 ? -18.146 -9.538 15.597 1.00 87.31 107 HIS A O 1
ATOM 855 N N . ARG A 1 108 ? -15.916 -9.786 15.623 1.00 90.62 108 ARG A N 1
ATOM 856 C CA . ARG A 1 108 ? -15.879 -10.286 17.006 1.00 90.62 108 ARG A CA 1
ATOM 857 C C . ARG A 1 108 ? -16.463 -9.296 18.011 1.00 90.62 108 ARG A C 1
ATOM 859 O O . ARG A 1 108 ? -17.181 -9.709 18.910 1.00 90.62 108 ARG A O 1
ATOM 866 N N . TYR A 1 109 ? -16.223 -7.992 17.847 1.00 90.06 109 TYR A N 1
ATOM 867 C CA . TYR A 1 109 ? -16.873 -6.987 18.700 1.00 90.06 109 TYR A CA 1
ATOM 868 C C . TYR A 1 109 ? -18.398 -6.983 18.551 1.00 90.06 109 TYR A C 1
ATOM 870 O O . TYR A 1 109 ? -19.091 -6.741 19.530 1.00 90.06 109 TYR A O 1
ATOM 878 N N . LEU A 1 110 ? -18.931 -7.240 17.356 1.00 88.19 110 LEU A N 1
ATOM 879 C CA . LEU A 1 110 ? -20.379 -7.306 17.153 1.00 88.19 110 LEU A CA 1
ATOM 880 C C . LEU A 1 110 ? -21.016 -8.563 17.754 1.00 88.19 110 LEU A C 1
ATOM 882 O O . LEU A 1 110 ? -22.141 -8.491 18.237 1.00 88.19 110 LEU A O 1
ATOM 886 N N . GLU A 1 111 ? -20.330 -9.700 17.661 1.00 89.69 111 GLU A N 1
ATOM 887 C CA . GLU A 1 111 ? -20.878 -11.011 18.028 1.00 89.69 111 GLU A CA 1
ATOM 888 C C . GLU A 1 111 ? -20.651 -11.346 19.506 1.00 89.69 111 GLU A C 1
ATOM 890 O O . GLU A 1 111 ? -21.563 -11.821 20.178 1.00 89.69 111 GLU A O 1
ATOM 895 N N . GLU A 1 112 ? -19.453 -11.072 20.024 1.00 91.69 112 GLU A N 1
ATOM 896 C CA . GLU A 1 112 ? -19.033 -11.434 21.387 1.00 91.69 112 GLU A CA 1
ATOM 897 C C . GLU A 1 112 ? -19.073 -10.241 22.356 1.00 91.69 112 GLU A C 1
ATOM 899 O O . GLU A 1 112 ? -18.912 -10.410 23.565 1.00 91.69 112 GLU A O 1
ATOM 904 N N . GLY A 1 113 ? -19.210 -9.018 21.841 1.00 89.69 113 GLY A N 1
ATOM 905 C CA . GLY A 1 113 ? -19.012 -7.802 22.617 1.00 89.69 113 GLY A CA 1
ATOM 906 C C . GLY A 1 113 ? -20.105 -7.531 23.650 1.00 89.69 113 GLY A C 1
ATOM 907 O O . GLY A 1 113 ? -21.292 -7.462 23.333 1.00 89.69 113 GLY A O 1
ATOM 908 N N . VAL A 1 114 ? -19.691 -7.278 24.891 1.00 91.06 114 VAL A N 1
ATOM 909 C CA . VAL A 1 114 ? -20.572 -6.856 25.984 1.00 91.06 114 VAL A CA 1
ATOM 910 C C . VAL A 1 114 ? -20.675 -5.335 25.985 1.00 91.06 114 VAL A C 1
ATOM 912 O O . VAL A 1 114 ? -19.665 -4.631 25.928 1.00 91.06 114 VAL A O 1
ATOM 915 N N . GLN A 1 115 ? -21.903 -4.821 26.036 1.00 90.75 115 GLN A N 1
ATOM 916 C CA . GLN A 1 115 ? -22.168 -3.384 26.068 1.00 90.75 115 GLN A CA 1
ATOM 917 C C . GLN A 1 115 ? -22.090 -2.845 27.497 1.00 90.75 115 GLN A C 1
ATOM 919 O O . GLN A 1 115 ? -22.686 -3.393 28.420 1.00 90.75 115 GLN A O 1
ATOM 924 N N . VAL A 1 116 ? -21.376 -1.738 27.650 1.00 90.12 116 VAL A N 1
ATOM 925 C CA . VAL A 1 116 ? -21.123 -1.036 28.908 1.00 90.12 116 VAL A CA 1
ATOM 926 C C . VAL A 1 116 ? -21.319 0.456 28.660 1.00 90.12 116 VAL A C 1
ATOM 928 O O . VAL A 1 116 ? -21.050 0.944 27.564 1.00 90.12 116 VAL A O 1
ATOM 931 N N . LEU A 1 117 ? -21.787 1.198 29.658 1.00 89.81 117 LEU A N 1
ATOM 932 C CA . LEU A 1 117 ? -21.816 2.658 29.594 1.00 89.81 117 LEU A CA 1
ATOM 933 C C . LEU A 1 117 ? -20.502 3.227 30.129 1.00 89.81 117 LEU A C 1
ATOM 935 O O . LEU A 1 117 ? -20.017 2.788 31.171 1.00 89.81 117 LEU A O 1
ATOM 939 N N . GLY A 1 118 ? -19.946 4.217 29.438 1.00 86.94 118 GLY A N 1
ATOM 940 C CA . GLY A 1 118 ? -18.795 4.952 29.949 1.00 86.94 118 GLY A CA 1
ATOM 941 C C . GLY A 1 118 ? -18.854 6.439 29.664 1.00 86.94 118 GLY A C 1
ATOM 942 O O . GLY A 1 118 ? -19.509 6.892 28.724 1.00 86.94 118 GLY A O 1
ATOM 943 N N . ASP A 1 119 ? -18.157 7.183 30.509 1.00 87.19 119 ASP A N 1
ATOM 944 C CA . ASP A 1 119 ? -18.076 8.634 30.474 1.00 87.19 119 ASP A CA 1
ATOM 945 C C . ASP A 1 119 ? -16.941 9.070 29.531 1.00 87.19 119 ASP A C 1
ATOM 947 O O . ASP A 1 119 ? -15.840 8.507 29.546 1.00 87.19 119 ASP A O 1
ATOM 951 N N . VAL A 1 120 ? -17.213 10.065 28.683 1.00 83.44 120 VAL A N 1
ATOM 952 C CA . VAL A 1 120 ? -16.278 10.559 27.660 1.00 83.44 120 VAL A CA 1
ATOM 953 C C . VAL A 1 120 ? -15.648 11.872 28.102 1.00 83.44 120 VAL A C 1
ATOM 955 O O . VAL A 1 120 ? -16.332 12.855 28.377 1.00 83.44 120 VAL A O 1
ATOM 958 N N . TYR A 1 121 ? -14.322 11.918 28.077 1.00 82.31 121 TYR A N 1
ATOM 959 C CA . TYR A 1 121 ? -13.515 13.093 28.359 1.00 82.31 121 TYR A CA 1
ATOM 960 C C . TYR A 1 121 ? -12.744 13.485 27.100 1.00 82.31 121 TYR A C 1
ATOM 962 O O . TYR A 1 121 ? -11.898 12.744 26.595 1.00 82.31 121 TYR A O 1
ATOM 970 N N . TYR A 1 122 ? -13.035 14.675 26.585 1.00 74.88 122 TYR A N 1
ATOM 971 C CA . TYR A 1 122 ? -12.275 15.253 25.485 1.00 74.88 122 TYR A CA 1
ATOM 972 C C . TYR A 1 122 ? -11.034 15.949 26.038 1.00 74.88 122 TYR A C 1
ATOM 974 O O . TYR A 1 122 ? -11.132 16.825 26.902 1.00 74.88 122 TYR A O 1
ATOM 982 N N . ASP A 1 123 ? -9.863 15.585 25.517 1.00 68.12 123 ASP A N 1
ATOM 983 C CA . ASP A 1 123 ? -8.627 16.286 25.847 1.00 68.12 123 ASP A CA 1
ATOM 984 C C . ASP A 1 123 ? -8.748 17.743 25.386 1.00 68.12 123 ASP A C 1
ATOM 986 O O . ASP A 1 123 ? -8.956 18.031 24.207 1.00 68.12 123 ASP A O 1
ATOM 990 N N . ASN A 1 124 ? -8.627 18.682 26.324 1.00 60.12 124 ASN A N 1
ATOM 991 C CA . ASN A 1 124 ? -8.789 20.101 26.035 1.00 60.12 124 ASN A CA 1
ATOM 992 C C . ASN A 1 124 ? -7.651 20.559 25.089 1.00 60.12 124 ASN A C 1
ATOM 994 O O . ASN A 1 124 ? -6.482 20.539 25.492 1.00 60.12 124 ASN A O 1
ATOM 998 N N . PRO A 1 125 ? -7.929 21.000 23.844 1.00 56.34 125 PRO A N 1
ATOM 999 C CA . PRO A 1 125 ? -6.892 21.229 22.828 1.00 56.34 125 PRO A CA 1
ATOM 1000 C C . PRO A 1 125 ? -5.984 22.443 23.110 1.00 56.34 125 PRO A C 1
ATOM 1002 O O . PRO A 1 125 ? -5.052 22.712 22.355 1.00 56.34 125 PRO A O 1
ATOM 1005 N N . ARG A 1 126 ? -6.219 23.185 24.201 1.00 51.81 126 ARG A N 1
ATOM 1006 C CA . ARG A 1 126 ? -5.619 24.502 24.484 1.00 51.81 126 ARG A CA 1
ATOM 1007 C C . ARG A 1 126 ? -4.159 24.504 24.976 1.00 51.81 126 ARG A C 1
ATOM 1009 O O . ARG A 1 126 ? -3.659 25.574 25.300 1.00 51.81 126 ARG A O 1
ATOM 1016 N N . LYS A 1 127 ? -3.449 23.369 25.045 1.00 49.75 127 LYS A N 1
ATOM 1017 C CA . LYS A 1 127 ? -2.112 23.295 25.692 1.00 49.75 127 LYS A CA 1
ATOM 1018 C C . LYS A 1 127 ? -0.950 22.741 24.850 1.00 49.75 127 LYS A C 1
ATOM 1020 O O . LYS A 1 127 ? 0.014 22.249 25.430 1.00 49.75 127 LYS A O 1
ATOM 1025 N N . LYS A 1 128 ? -0.967 22.807 23.511 1.00 52.19 128 LYS A N 1
ATOM 1026 C CA . LYS A 1 128 ? 0.199 22.359 22.712 1.00 52.19 128 LYS A CA 1
ATOM 1027 C C . LYS A 1 128 ? 0.659 23.386 21.670 1.00 52.19 128 LYS A C 1
ATOM 1029 O O . LYS A 1 128 ? -0.144 24.030 21.011 1.00 52.19 128 LYS A O 1
ATOM 1034 N N . CYS A 1 129 ? 1.985 23.536 21.599 1.00 50.88 129 CYS A N 1
ATOM 1035 C CA . CYS A 1 129 ? 2.764 24.547 20.874 1.00 50.88 129 CYS A CA 1
ATOM 1036 C C . CYS A 1 129 ? 2.497 24.571 19.351 1.00 50.88 129 CYS A C 1
ATOM 1038 O O . CYS A 1 129 ? 1.878 23.651 18.819 1.00 50.88 129 CYS A O 1
ATOM 1040 N N . CYS A 1 130 ? 2.986 25.591 18.635 1.00 55.28 130 CYS A N 1
ATOM 1041 C CA . CYS A 1 130 ? 2.684 25.887 17.221 1.00 55.28 130 CYS A CA 1
ATOM 1042 C C . CYS A 1 130 ? 2.923 24.731 16.221 1.00 55.28 130 CYS A C 1
ATOM 1044 O O . CYS A 1 130 ? 2.228 24.660 15.209 1.00 55.28 130 CYS A O 1
ATOM 1046 N N . PHE A 1 131 ? 3.809 23.773 16.521 1.00 53.25 131 PHE A N 1
ATOM 1047 C CA . PHE A 1 131 ? 4.000 22.547 15.721 1.00 53.25 131 PHE A CA 1
ATOM 1048 C C . PHE A 1 131 ? 2.845 21.529 15.838 1.00 53.25 131 PHE A C 1
ATOM 1050 O O . PHE A 1 131 ? 2.809 20.527 15.124 1.00 53.25 131 PHE A O 1
ATOM 1057 N N . SER A 1 132 ? 1.874 21.777 16.720 1.00 53.66 132 SER A N 1
ATOM 1058 C CA . SER A 1 132 ? 0.750 20.877 16.972 1.00 53.66 132 SER A CA 1
ATOM 1059 C C . SER A 1 132 ? -0.403 21.000 15.978 1.00 53.66 132 SER A C 1
ATOM 1061 O O . SER A 1 132 ? -1.257 20.128 15.985 1.00 53.66 132 SER A O 1
ATOM 1063 N N . ARG A 1 133 ? -0.447 22.005 15.090 1.00 50.53 133 ARG A N 1
ATOM 1064 C CA . ARG A 1 133 ? -1.570 22.151 14.137 1.00 50.53 133 ARG A CA 1
ATOM 1065 C C . ARG A 1 133 ? -1.652 21.009 13.120 1.00 50.53 133 ARG A C 1
ATOM 1067 O O . ARG A 1 133 ? -2.731 20.478 12.888 1.00 50.53 133 ARG A O 1
ATOM 1074 N N . LEU A 1 134 ? -0.513 20.584 12.568 1.00 50.53 134 LEU A N 1
ATOM 1075 C CA . LEU A 1 134 ? -0.452 19.466 11.614 1.00 50.53 134 LEU A CA 1
ATOM 1076 C C . LEU A 1 134 ? -0.798 18.129 12.281 1.00 50.53 134 LEU A C 1
ATOM 1078 O O . LEU A 1 134 ? -1.495 17.311 11.695 1.00 50.53 134 LEU A O 1
ATOM 1082 N N . THR A 1 135 ? -0.377 17.926 13.533 1.00 48.16 135 THR A N 1
ATOM 1083 C CA . THR A 1 135 ? -0.730 16.727 14.308 1.00 48.16 135 THR A CA 1
ATOM 1084 C C . THR A 1 135 ? -2.157 16.787 14.864 1.00 48.16 135 THR A C 1
ATOM 1086 O O . THR A 1 135 ? -2.812 15.752 14.952 1.00 48.16 135 THR A O 1
ATOM 1089 N N . GLN A 1 136 ? -2.699 17.971 15.163 1.00 49.91 136 GLN A N 1
ATOM 1090 C CA . GLN A 1 136 ? -4.090 18.163 15.587 1.00 49.91 136 GLN A CA 1
ATOM 1091 C C . GLN A 1 136 ? -5.079 17.693 14.520 1.00 49.91 136 GLN A C 1
ATOM 1093 O O . GLN A 1 136 ? -6.050 17.043 14.886 1.00 49.91 136 GLN A O 1
ATOM 1098 N N . CYS A 1 137 ? -4.811 17.902 13.227 1.00 48.84 137 CYS A N 1
ATOM 1099 C CA . CYS A 1 137 ? -5.658 17.353 12.159 1.00 48.84 137 CYS A CA 1
ATOM 1100 C C . CYS A 1 137 ? -5.750 15.815 12.185 1.00 48.84 137 CYS A C 1
ATOM 1102 O O . CYS A 1 137 ? -6.773 15.267 11.791 1.00 48.84 137 CYS A O 1
ATOM 1104 N N . PHE A 1 138 ? -4.721 15.116 12.678 1.00 45.66 138 PHE A N 1
ATOM 1105 C CA . PHE A 1 138 ? -4.724 13.652 12.796 1.00 45.66 138 PHE A CA 1
ATOM 1106 C C . PHE A 1 138 ? -5.234 13.140 14.154 1.00 45.66 138 PHE A C 1
ATOM 1108 O O . PHE A 1 138 ? -5.664 11.990 14.245 1.00 45.66 138 PHE A O 1
ATOM 1115 N N . PHE A 1 139 ? -5.180 13.959 15.213 1.00 51.19 139 PHE A N 1
ATOM 1116 C CA . PHE A 1 139 ? -5.543 13.561 16.582 1.00 51.19 139 PHE A CA 1
ATOM 1117 C C . PHE A 1 139 ? -6.848 14.173 17.114 1.00 51.19 139 PHE A C 1
ATOM 1119 O O . PHE A 1 139 ? -7.256 13.792 18.211 1.00 51.19 139 PHE A O 1
ATOM 1126 N N . ALA A 1 140 ? -7.498 15.082 16.378 1.00 53.25 140 ALA A N 1
ATOM 1127 C CA . ALA A 1 140 ? -8.766 15.708 16.773 1.00 53.25 140 ALA A CA 1
ATOM 1128 C C . ALA A 1 140 ? -9.919 14.701 16.948 1.00 53.25 140 ALA A C 1
ATOM 1130 O O . ALA A 1 140 ? -10.847 14.969 17.701 1.00 53.25 140 ALA A O 1
ATOM 1131 N N . ASP A 1 141 ? -9.819 13.526 16.322 1.00 67.62 141 ASP A N 1
ATOM 1132 C CA . ASP A 1 141 ? -10.845 12.478 16.351 1.00 67.62 141 ASP A CA 1
ATOM 1133 C C . ASP A 1 141 ? -10.750 11.546 17.574 1.00 67.62 141 ASP A C 1
ATOM 1135 O O . ASP A 1 141 ? -11.345 10.472 17.549 1.00 67.62 141 ASP A O 1
ATOM 1139 N N . TYR A 1 142 ? -9.962 11.860 18.609 1.00 75.94 142 TYR A N 1
ATOM 1140 C CA . TYR A 1 142 ? -9.775 10.953 19.749 1.00 75.94 142 TYR A CA 1
ATOM 1141 C C . TYR A 1 142 ? -10.276 11.550 21.061 1.00 75.94 142 TYR A C 1
ATOM 1143 O O . TYR A 1 142 ? -9.939 12.683 21.404 1.00 75.94 142 TYR A O 1
ATOM 1151 N N . ALA A 1 143 ? -10.983 10.732 21.836 1.00 81.50 143 ALA A N 1
ATOM 1152 C CA . ALA A 1 143 ? -11.416 11.040 23.192 1.00 81.50 143 ALA A CA 1
ATOM 1153 C C . ALA A 1 143 ? -10.932 9.967 24.173 1.00 81.50 143 ALA A C 1
ATOM 1155 O O . ALA A 1 143 ? -10.616 8.836 23.790 1.00 81.50 143 ALA A O 1
ATOM 1156 N N . THR A 1 144 ? -10.868 10.325 25.448 1.00 87.19 144 THR A N 1
ATOM 1157 C CA . THR A 1 144 ? -10.554 9.395 26.527 1.00 87.19 144 THR A CA 1
ATOM 1158 C C . THR A 1 144 ? -11.848 8.966 27.189 1.00 87.19 144 THR A C 1
ATOM 1160 O O . THR A 1 144 ? -12.630 9.803 27.615 1.00 87.19 144 THR A O 1
ATOM 1163 N N . VAL A 1 145 ? -12.088 7.666 27.274 1.00 87.19 145 VAL A N 1
ATOM 1164 C CA . VAL A 1 145 ? -13.335 7.113 27.792 1.00 87.19 145 VAL A CA 1
ATOM 1165 C C . VAL A 1 145 ? -13.054 6.264 29.011 1.00 87.19 145 VAL A C 1
ATOM 1167 O O . VAL A 1 145 ? -12.084 5.504 29.028 1.00 87.19 145 VAL A O 1
ATOM 1170 N N . ILE A 1 146 ? -13.895 6.426 30.024 1.00 88.62 146 ILE A N 1
ATOM 1171 C CA . ILE A 1 146 ? -13.781 5.756 31.311 1.00 88.62 146 ILE A CA 1
ATOM 1172 C C . ILE A 1 146 ? -15.021 4.898 31.516 1.00 88.62 146 ILE A C 1
ATOM 1174 O O . ILE A 1 146 ? -16.138 5.393 31.404 1.00 88.62 146 ILE A O 1
ATOM 1178 N N . TYR A 1 147 ? -14.834 3.608 31.774 1.00 88.50 147 TYR A N 1
ATOM 1179 C CA . TYR A 1 147 ? -15.940 2.665 31.924 1.00 88.50 147 TYR A CA 1
ATOM 1180 C C . TYR A 1 147 ? -15.635 1.589 32.954 1.00 88.50 147 TYR A C 1
ATOM 1182 O O . TYR A 1 147 ? -14.480 1.214 33.154 1.00 88.50 147 TYR A O 1
ATOM 1190 N N . SER A 1 148 ? -16.680 1.065 33.588 1.00 85.19 148 SER A N 1
ATOM 1191 C CA . SER A 1 148 ? -16.549 -0.047 34.525 1.00 85.19 148 SER A CA 1
ATOM 1192 C C . SER A 1 148 ? -1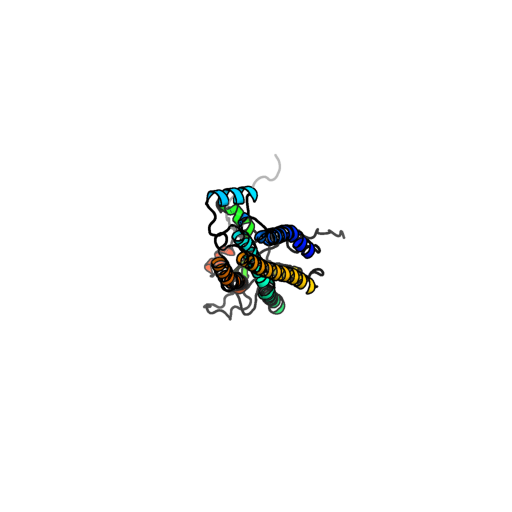6.593 -1.385 33.800 1.00 85.19 148 SER A C 1
ATOM 1194 O O . SER A 1 148 ? -17.513 -1.640 33.027 1.00 85.19 148 SER A O 1
ATOM 1196 N N . HIS A 1 149 ? -15.618 -2.258 34.032 1.00 80.56 149 HIS A N 1
ATOM 1197 C CA . HIS A 1 149 ? -15.612 -3.572 33.395 1.00 80.56 149 HIS A CA 1
ATOM 1198 C C . HIS A 1 149 ? -16.714 -4.480 33.985 1.00 80.56 149 HIS A C 1
ATOM 1200 O O . HIS A 1 149 ? -16.855 -4.522 35.207 1.00 80.56 149 HIS A O 1
ATOM 1206 N N . PRO A 1 150 ? -17.478 -5.226 33.160 1.00 73.50 150 PRO A N 1
ATOM 1207 C CA . PRO A 1 150 ? -18.595 -6.049 33.633 1.00 73.50 150 PRO A CA 1
ATOM 1208 C C . PRO A 1 150 ? -18.160 -7.306 34.400 1.00 73.50 150 PRO A C 1
ATOM 1210 O O . PRO A 1 150 ? -18.946 -7.836 35.174 1.00 73.50 150 PRO A O 1
ATOM 1213 N N . ASP A 1 151 ? -16.927 -7.784 34.200 1.00 71.25 151 ASP A N 1
ATOM 1214 C CA . ASP A 1 151 ? -16.386 -8.956 34.900 1.00 71.25 151 ASP A CA 1
ATOM 1215 C C . ASP A 1 151 ? -15.070 -8.604 35.628 1.00 71.25 151 ASP A C 1
ATOM 1217 O O . ASP A 1 151 ? -14.018 -8.524 34.982 1.00 71.25 151 ASP A O 1
ATOM 1221 N N . PRO A 1 152 ? -15.104 -8.339 36.946 1.00 60.75 152 PRO A N 1
ATOM 1222 C CA . PRO A 1 152 ? -13.923 -7.987 37.737 1.00 60.75 152 PRO A CA 1
ATOM 1223 C C . PRO A 1 152 ? -13.035 -9.199 38.076 1.00 60.75 152 PRO A C 1
ATOM 1225 O O . PRO A 1 152 ? -11.914 -9.025 38.547 1.00 60.75 152 PRO A O 1
ATOM 1228 N N . SER A 1 153 ? -13.501 -10.431 37.832 1.00 59.31 153 SER A N 1
ATOM 1229 C CA . SER A 1 153 ? -12.849 -11.658 38.322 1.00 59.31 153 SER A CA 1
ATOM 1230 C C . SER A 1 153 ? -11.655 -12.144 37.484 1.00 59.31 153 SER A C 1
ATOM 1232 O O . SER A 1 153 ? -10.908 -13.020 37.916 1.00 59.31 153 SER A O 1
ATOM 1234 N N . ARG A 1 154 ? -11.450 -11.590 36.282 1.00 57.19 154 ARG A N 1
ATOM 1235 C CA . ARG A 1 154 ? -10.523 -12.136 35.267 1.00 57.19 154 ARG A CA 1
ATOM 1236 C C . ARG A 1 154 ? -9.150 -11.460 35.182 1.00 57.19 154 ARG A C 1
ATOM 1238 O O . ARG A 1 154 ? -8.396 -11.756 34.255 1.00 57.19 154 ARG A O 1
ATOM 1245 N N . LEU A 1 155 ? -8.797 -10.556 36.098 1.00 57.31 155 LEU A N 1
ATOM 1246 C CA . LEU A 1 155 ? -7.523 -9.826 36.048 1.00 57.31 155 LEU A CA 1
ATOM 1247 C C . LEU A 1 155 ? -6.648 -10.044 37.298 1.00 57.31 155 LEU A C 1
ATOM 1249 O O . LEU A 1 155 ? -7.164 -10.102 38.409 1.00 57.31 155 LEU A O 1
ATOM 1253 N N . PRO A 1 156 ? -5.308 -10.125 37.136 1.00 52.62 156 PRO A N 1
ATOM 1254 C CA . PRO A 1 156 ? -4.379 -10.613 38.165 1.00 52.62 156 PRO A CA 1
ATOM 1255 C C . PRO A 1 156 ? -4.073 -9.616 39.299 1.00 52.62 156 PRO A C 1
ATOM 1257 O O . PRO A 1 156 ? -3.133 -9.832 40.058 1.00 52.62 156 PRO A O 1
ATOM 1260 N N . VAL A 1 157 ? -4.820 -8.516 39.415 1.00 56.81 157 VAL A N 1
ATOM 1261 C CA . VAL A 1 157 ? -4.562 -7.451 40.399 1.00 56.81 157 VAL A CA 1
ATOM 1262 C C . VAL A 1 157 ? -5.864 -7.080 41.101 1.00 56.81 157 VAL A C 1
ATOM 1264 O O . VAL A 1 157 ? -6.434 -6.033 40.840 1.00 56.81 157 VAL A O 1
ATOM 1267 N N . SER A 1 158 ? -6.374 -7.937 41.980 1.00 48.19 158 SER A N 1
ATOM 1268 C CA . SER A 1 158 ? -7.418 -7.520 42.920 1.00 48.19 158 SER A CA 1
ATOM 1269 C C . SER A 1 158 ? -7.099 -8.074 44.298 1.00 48.19 158 SER A C 1
ATOM 1271 O O . SER A 1 158 ? -7.293 -9.250 44.594 1.00 48.19 158 SER A O 1
ATOM 1273 N N . ASN A 1 159 ? -6.588 -7.177 45.135 1.00 46.69 159 ASN A N 1
ATOM 1274 C CA . ASN A 1 159 ? -7.064 -7.099 46.502 1.00 46.69 159 ASN A CA 1
ATOM 1275 C C . ASN A 1 159 ? -8.296 -6.181 46.458 1.00 46.69 159 ASN A C 1
ATOM 1277 O O . ASN A 1 159 ? -8.232 -5.139 45.815 1.00 46.69 159 ASN A O 1
ATOM 1281 N N . ALA A 1 160 ? -9.363 -6.571 47.151 1.00 41.53 160 ALA A N 1
ATOM 1282 C CA . ALA A 1 160 ? -10.660 -5.894 47.270 1.00 41.53 160 ALA A CA 1
ATOM 1283 C C . ALA A 1 160 ? -11.630 -6.060 46.083 1.00 41.53 160 ALA A C 1
ATOM 1285 O O . ALA A 1 160 ? -11.318 -5.788 44.926 1.00 41.53 160 ALA A O 1
ATOM 1286 N N . GLY A 1 161 ? -12.835 -6.533 46.417 1.00 51.44 161 GLY A N 1
ATOM 1287 C CA . GLY A 1 161 ? -13.948 -6.826 45.513 1.00 51.44 161 GLY A CA 1
ATOM 1288 C C . GLY A 1 161 ? -14.654 -5.592 44.952 1.00 51.44 161 GLY A C 1
ATOM 1289 O O . GLY A 1 161 ? -15.881 -5.575 44.914 1.00 51.44 161 GLY A O 1
ATOM 1290 N N . ASP A 1 162 ? -13.892 -4.598 44.504 1.00 56.62 162 ASP A N 1
ATOM 1291 C CA . ASP A 1 162 ? -14.414 -3.360 43.941 1.00 56.62 162 ASP A CA 1
ATOM 1292 C C . ASP A 1 162 ? -14.339 -3.336 42.408 1.00 56.62 162 ASP A C 1
ATOM 1294 O O . ASP A 1 162 ? -13.480 -3.916 41.740 1.00 56.62 162 ASP A O 1
ATOM 1298 N N . GLN A 1 163 ? -15.349 -2.691 41.847 1.00 65.00 163 GLN A N 1
ATOM 1299 C CA . GLN A 1 163 ? -15.624 -2.512 40.432 1.00 65.00 163 GLN A CA 1
ATOM 1300 C C . GLN A 1 163 ? -14.421 -1.904 39.685 1.00 65.00 163 GLN A C 1
ATOM 1302 O O . GLN A 1 163 ? -13.976 -0.801 39.981 1.00 65.00 163 GLN A O 1
ATOM 1307 N N . TRP A 1 164 ? -13.910 -2.601 38.665 1.00 74.12 164 TRP A N 1
ATOM 1308 C CA . TRP A 1 164 ? -12.732 -2.156 37.913 1.00 74.12 164 TRP A CA 1
ATOM 1309 C C . TRP A 1 164 ? -13.088 -1.032 36.951 1.00 74.12 164 TRP A C 1
ATOM 1311 O O . TRP A 1 164 ? -13.986 -1.194 36.122 1.00 74.12 164 TRP A O 1
ATOM 1321 N N . ILE A 1 165 ? -12.334 0.065 36.986 1.00 83.50 165 ILE A N 1
ATOM 1322 C CA . ILE A 1 165 ? -12.541 1.205 36.092 1.00 83.50 165 ILE A CA 1
ATOM 1323 C C . ILE A 1 165 ? -11.395 1.276 35.084 1.00 83.50 165 ILE A C 1
ATOM 1325 O O . ILE A 1 165 ? -10.217 1.365 35.433 1.00 83.50 165 ILE A O 1
ATOM 1329 N N . VAL A 1 166 ? -11.746 1.220 33.803 1.00 87.12 166 VAL A N 1
ATOM 1330 C CA . VAL A 1 166 ? -10.808 1.245 32.683 1.00 87.12 166 VAL A CA 1
ATOM 1331 C C . VAL A 1 166 ? -10.892 2.595 31.990 1.00 87.12 166 VAL A C 1
ATOM 1333 O O . VAL A 1 166 ? -11.960 3.020 31.563 1.00 87.12 166 VAL A O 1
ATOM 1336 N N . GLN A 1 167 ? -9.741 3.234 31.820 1.00 89.75 167 GLN A N 1
ATOM 1337 C CA . GLN A 1 167 ? -9.548 4.407 30.984 1.00 89.75 167 GLN A CA 1
ATOM 1338 C C . GLN A 1 167 ? -8.948 3.986 29.643 1.00 89.75 167 GLN A C 1
ATOM 1340 O O . GLN A 1 167 ? -7.924 3.301 29.586 1.00 89.75 167 GLN A O 1
ATOM 1345 N N . LYS A 1 168 ? -9.532 4.428 28.533 1.00 89.88 168 LYS A N 1
ATOM 1346 C CA . LYS A 1 168 ? -9.005 4.129 27.203 1.00 89.88 168 LYS A CA 1
ATOM 1347 C C . LYS A 1 168 ? -9.189 5.280 26.238 1.00 89.88 168 LYS A C 1
ATOM 1349 O O . LYS A 1 168 ? -10.245 5.893 26.171 1.00 89.88 168 LYS A O 1
ATOM 1354 N N . ARG A 1 169 ? -8.170 5.509 25.412 1.00 88.00 169 ARG A N 1
ATOM 1355 C CA . ARG A 1 169 ? -8.266 6.429 24.285 1.00 88.00 169 ARG A CA 1
ATOM 1356 C C . ARG A 1 169 ? -8.942 5.746 23.101 1.00 88.00 169 ARG A C 1
ATOM 1358 O O . ARG A 1 169 ? -8.401 4.784 22.548 1.00 88.00 169 ARG A O 1
ATOM 1365 N N . VAL A 1 170 ? -10.097 6.258 22.713 1.00 84.75 170 VAL A N 1
ATOM 1366 C CA . VAL A 1 170 ? -10.906 5.759 21.601 1.00 84.75 170 VAL A CA 1
ATOM 1367 C C . VAL A 1 170 ? -11.005 6.819 20.515 1.00 84.75 170 VAL A C 1
ATOM 1369 O O . VAL A 1 170 ? -10.823 8.009 20.776 1.00 84.75 170 VAL A O 1
ATOM 1372 N N . ARG A 1 171 ? -11.260 6.377 19.285 1.00 79.94 171 ARG A N 1
ATOM 1373 C CA . ARG A 1 171 ? -11.686 7.293 18.232 1.00 79.94 171 ARG A CA 1
ATOM 1374 C C . ARG A 1 171 ? -13.133 7.716 18.526 1.00 79.94 171 ARG A C 1
ATOM 1376 O O . ARG A 1 171 ? -13.834 7.005 19.236 1.00 79.94 171 ARG A O 1
ATOM 1383 N N . THR A 1 172 ? -13.539 8.892 18.070 1.00 70.12 172 THR A N 1
ATOM 1384 C CA . THR A 1 172 ? -14.921 9.367 18.139 1.00 70.12 172 THR A CA 1
ATOM 1385 C C . THR A 1 172 ? -15.263 10.030 16.814 1.00 70.12 172 THR A C 1
ATOM 1387 O O . THR A 1 172 ? -14.762 11.118 16.526 1.00 70.12 172 THR A O 1
ATOM 1390 N N . TYR A 1 173 ? -16.117 9.399 16.004 1.00 65.31 173 TYR A N 1
ATOM 1391 C CA . TYR A 1 173 ? -16.573 10.001 14.739 1.00 65.31 173 TYR A CA 1
ATOM 1392 C C . TYR A 1 173 ? -17.575 11.149 14.942 1.00 65.31 173 TYR A C 1
ATOM 1394 O O . TYR A 1 173 ? -17.784 11.961 14.042 1.00 65.31 173 TYR A O 1
ATOM 1402 N N . GLN A 1 174 ? -18.189 11.229 16.123 1.00 64.12 174 GLN A N 1
ATOM 1403 C CA . GLN A 1 174 ? -19.087 12.311 16.515 1.00 64.12 174 GLN A CA 1
ATOM 1404 C C . GLN A 1 174 ? -18.430 13.108 17.645 1.00 64.12 174 GLN A C 1
ATOM 1406 O O . GLN A 1 174 ? -18.319 12.643 18.781 1.00 64.12 174 GLN A O 1
ATOM 1411 N N . LEU A 1 175 ? -17.937 14.301 17.311 1.00 58.94 175 LEU A N 1
ATOM 1412 C CA . LEU A 1 175 ? -17.361 15.215 18.291 1.00 58.94 175 LEU A CA 1
ATOM 1413 C C . LEU A 1 175 ? -18.469 15.818 19.176 1.00 58.94 175 LEU A C 1
ATOM 1415 O O . LEU A 1 175 ? -19.526 16.191 18.675 1.00 58.94 175 LEU A O 1
ATOM 1419 N N . PHE A 1 176 ? -18.164 15.999 20.465 1.00 56.59 176 PHE A N 1
ATOM 1420 C CA . PHE A 1 176 ? -18.934 16.769 21.457 1.00 56.59 176 PHE A CA 1
ATOM 1421 C C . PHE A 1 176 ? -20.202 16.145 22.056 1.00 56.59 176 PHE A C 1
ATOM 1423 O O . PHE A 1 176 ? -21.036 16.881 22.589 1.00 56.59 176 PHE A O 1
ATOM 1430 N N . HIS A 1 177 ? -20.318 14.818 22.109 1.00 54.69 177 HIS A N 1
ATOM 1431 C CA . HIS A 1 177 ? -21.308 14.213 23.006 1.00 54.69 177 HIS A CA 1
ATOM 1432 C C . HIS A 1 177 ? -20.816 14.340 24.447 1.00 54.69 177 HIS A C 1
ATOM 1434 O O . HIS A 1 177 ? -19.863 13.678 24.848 1.00 54.69 177 HIS A O 1
ATOM 1440 N N . ARG A 1 178 ? -21.439 15.226 25.233 1.00 53.25 178 ARG A N 1
ATOM 1441 C CA . ARG A 1 178 ? -21.152 15.420 26.672 1.00 53.25 178 ARG A CA 1
ATOM 1442 C C . ARG A 1 178 ? -21.715 14.286 27.546 1.00 53.25 178 ARG A C 1
ATOM 1444 O O . ARG A 1 178 ? -21.941 14.483 28.734 1.00 53.25 178 ARG A O 1
ATOM 1451 N N . GLU A 1 179 ? -21.992 13.128 26.956 1.00 65.38 179 GLU A N 1
ATOM 1452 C CA . GLU A 1 179 ? -22.870 12.107 27.517 1.00 65.38 179 GLU A CA 1
ATOM 1453 C C . GLU A 1 179 ? -22.169 10.757 27.672 1.00 65.38 179 GLU A C 1
ATOM 1455 O O . GLU A 1 179 ? -21.147 10.475 27.043 1.00 65.38 179 GLU A O 1
ATOM 1460 N N . ARG A 1 180 ? -22.768 9.910 28.513 1.00 78.25 180 ARG A N 1
ATOM 1461 C CA . ARG A 1 180 ? -22.433 8.492 28.635 1.00 78.25 180 ARG A CA 1
ATOM 1462 C C . ARG A 1 180 ? -22.645 7.800 27.296 1.00 78.25 180 ARG A C 1
ATOM 1464 O O . ARG A 1 180 ? -23.774 7.718 26.818 1.00 78.25 180 ARG A O 1
ATOM 1471 N N . ILE A 1 181 ? -21.577 7.264 26.715 1.00 85.19 181 ILE A N 1
ATOM 1472 C CA . ILE A 1 181 ? -21.651 6.515 25.458 1.00 85.19 181 ILE A CA 1
ATOM 1473 C C . ILE A 1 181 ? -21.692 5.012 25.721 1.00 85.19 181 ILE A C 1
ATOM 1475 O O . ILE A 1 181 ? -21.121 4.509 26.690 1.00 85.19 181 ILE A O 1
ATOM 1479 N N . SER A 1 182 ? -22.340 4.282 24.815 1.00 87.75 182 SER A N 1
ATOM 1480 C CA . SER A 1 182 ? -22.263 2.823 24.789 1.00 87.75 182 SER A CA 1
ATOM 1481 C C . SER A 1 182 ? -20.911 2.385 24.230 1.00 87.75 182 SER A C 1
ATOM 1483 O O . SER A 1 182 ? -20.519 2.762 23.121 1.00 87.75 182 SER A O 1
ATOM 1485 N N . ILE A 1 183 ? -20.206 1.575 25.007 1.00 89.81 183 ILE A N 1
ATOM 1486 C CA . ILE A 1 183 ? -18.906 0.992 24.705 1.00 89.81 183 ILE A CA 1
ATOM 1487 C C . ILE A 1 183 ? -19.090 -0.511 24.624 1.00 89.81 183 ILE A C 1
ATOM 1489 O O . ILE A 1 183 ? -19.732 -1.119 25.473 1.00 89.81 183 ILE A O 1
ATOM 1493 N N . VAL A 1 184 ? -18.494 -1.113 23.612 1.00 91.31 184 VAL A N 1
ATOM 1494 C CA . VAL A 1 184 ? -18.454 -2.553 23.427 1.00 91.31 184 VAL A CA 1
ATOM 1495 C C . VAL A 1 184 ? -17.085 -3.054 23.860 1.00 91.31 184 VAL A C 1
ATOM 1497 O O . VAL A 1 184 ? -16.055 -2.577 23.371 1.00 91.31 184 VAL A O 1
ATOM 1500 N N . VAL A 1 185 ? -17.071 -4.008 24.783 1.00 91.00 185 VAL A N 1
ATOM 1501 C CA . VAL A 1 185 ? -15.861 -4.625 25.332 1.00 91.00 185 VAL A CA 1
ATOM 1502 C C . VAL A 1 185 ? -15.898 -6.120 25.032 1.00 91.00 185 VAL A C 1
ATOM 1504 O O . VAL A 1 185 ? -16.924 -6.768 25.216 1.00 91.00 185 VAL A O 1
ATOM 1507 N N . LEU A 1 186 ? -14.783 -6.683 24.571 1.00 90.38 186 LEU A N 1
ATOM 1508 C CA . LEU A 1 186 ? -14.648 -8.129 24.417 1.00 90.38 186 LEU A CA 1
ATOM 1509 C C . LEU A 1 186 ? -14.488 -8.789 25.800 1.00 90.38 186 LEU A C 1
ATOM 1511 O O . LEU A 1 186 ? -13.628 -8.355 26.571 1.00 90.38 186 LEU A O 1
ATOM 1515 N N . PRO A 1 187 ? -15.235 -9.862 26.105 1.00 83.12 187 PRO A N 1
ATOM 1516 C CA . PRO A 1 187 ? -15.312 -10.455 27.447 1.00 83.12 187 PRO A CA 1
ATOM 1517 C C . PRO A 1 187 ? -13.994 -11.078 27.935 1.00 83.12 187 PRO A C 1
ATOM 1519 O O . PRO A 1 187 ? -13.761 -11.211 29.134 1.00 83.12 187 PRO A O 1
ATOM 1522 N N . GLU A 1 188 ? -13.109 -11.467 27.018 1.00 84.94 188 GLU A N 1
ATOM 1523 C CA . GLU A 1 188 ? -11.775 -11.999 27.335 1.00 84.94 188 GLU A CA 1
ATOM 1524 C C . GLU A 1 188 ? -10.703 -10.904 27.439 1.00 84.94 188 GLU A C 1
ATOM 1526 O O . GLU A 1 188 ? -9.584 -11.156 27.885 1.00 84.94 188 GLU A O 1
ATOM 1531 N N . LEU A 1 189 ? -11.011 -9.686 26.984 1.00 86.06 189 LEU A N 1
ATOM 1532 C CA . LEU A 1 189 ? -10.046 -8.603 26.823 1.00 86.06 189 LEU A CA 1
ATOM 1533 C C . LEU A 1 189 ? -10.599 -7.327 27.470 1.00 86.06 189 LEU A C 1
ATOM 1535 O O . LEU A 1 189 ? -11.161 -6.474 26.783 1.00 86.06 189 LEU A O 1
ATOM 1539 N N . PRO A 1 190 ? -10.398 -7.132 28.779 1.00 77.62 190 PRO A N 1
ATOM 1540 C CA . PRO A 1 190 ? -11.050 -6.051 29.524 1.00 77.62 190 PRO A CA 1
ATOM 1541 C C . PRO A 1 190 ? -10.634 -4.639 29.092 1.00 77.62 190 PRO A C 1
ATOM 1543 O O . PRO A 1 190 ? -11.386 -3.671 29.219 1.00 77.62 190 PRO A O 1
ATOM 1546 N N . LEU A 1 191 ? -9.450 -4.521 28.491 1.00 87.81 191 LEU A N 1
ATOM 1547 C CA . LEU A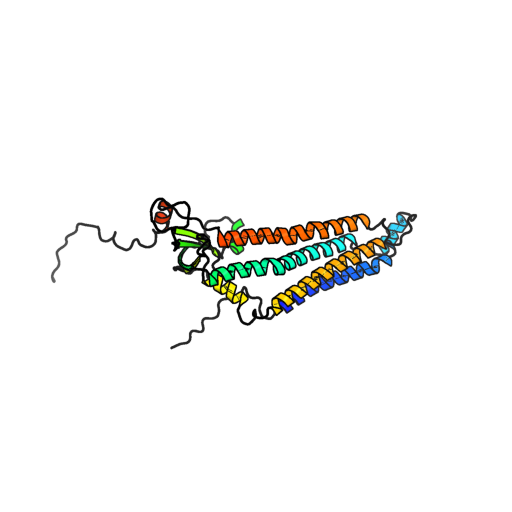 1 191 ? -8.877 -3.273 27.978 1.00 87.81 191 LEU A CA 1
ATOM 1548 C C . LEU A 1 191 ? -9.310 -2.962 26.532 1.00 87.81 191 LEU A C 1
ATOM 1550 O O . LEU A 1 191 ? -8.766 -2.065 25.876 1.00 87.81 191 LEU A O 1
ATOM 1554 N N . SER A 1 192 ? -10.263 -3.724 25.993 1.00 88.25 192 SER A N 1
ATOM 1555 C CA . SER A 1 192 ? -10.614 -3.702 24.576 1.00 88.25 192 SER A CA 1
ATOM 1556 C C . SER A 1 192 ? -11.730 -2.722 24.198 1.00 88.25 192 SER A C 1
ATOM 1558 O O . SER A 1 192 ? -12.003 -2.589 23.010 1.00 88.25 192 SER A O 1
ATOM 1560 N N . GLY A 1 193 ? -12.289 -1.946 25.133 1.00 88.50 193 GLY A N 1
ATOM 1561 C CA . GLY A 1 193 ? -13.455 -1.084 24.893 1.00 88.50 193 GLY A CA 1
ATOM 1562 C C . GLY A 1 193 ? -13.375 -0.201 23.640 1.00 88.50 193 GLY A C 1
ATOM 1563 O O . GLY A 1 193 ? -12.344 0.430 23.386 1.00 88.50 193 GLY A O 1
ATOM 1564 N N . GLN A 1 194 ? -14.440 -0.179 22.839 1.00 90.38 194 GLN A N 1
ATOM 1565 C CA . GLN A 1 194 ? -14.621 0.689 21.667 1.00 90.38 194 GLN A CA 1
ATOM 1566 C C . GLN A 1 194 ? -16.046 1.261 21.644 1.00 90.38 194 GLN A C 1
ATOM 1568 O O . GLN A 1 194 ? -16.968 0.547 22.029 1.00 90.38 194 GLN A O 1
ATOM 1573 N N . PRO A 1 195 ? -16.277 2.502 21.184 1.00 88.75 195 PRO A N 1
ATOM 1574 C CA . PRO A 1 195 ? -17.627 3.040 21.057 1.00 88.75 195 PRO A CA 1
ATOM 1575 C C . PRO A 1 195 ? -18.479 2.190 20.112 1.00 88.75 195 PRO A C 1
ATOM 1577 O O . PRO A 1 195 ? -18.053 1.859 19.003 1.00 88.75 195 PRO A O 1
ATOM 1580 N N . LYS A 1 196 ? -19.706 1.868 20.529 1.00 88.00 196 LYS A N 1
ATOM 1581 C CA . LYS A 1 196 ? -20.657 1.097 19.717 1.00 88.00 196 LYS A CA 1
ATOM 1582 C C . LYS A 1 196 ? -20.946 1.789 18.388 1.00 88.00 196 LYS A C 1
ATOM 1584 O O . LYS A 1 196 ? -20.892 1.143 17.350 1.00 88.00 196 LYS A O 1
ATOM 1589 N N . ALA A 1 197 ? -21.166 3.103 18.424 1.00 82.75 197 ALA A N 1
ATOM 1590 C CA . ALA A 1 197 ? -21.399 3.906 17.228 1.00 82.75 197 ALA A CA 1
ATOM 1591 C C . ALA A 1 197 ? -20.231 3.812 16.233 1.00 82.75 197 ALA A C 1
ATOM 1593 O O . ALA A 1 197 ? -20.457 3.722 15.034 1.00 82.75 197 ALA A O 1
ATOM 1594 N N . ASP A 1 198 ? -18.985 3.769 16.711 1.00 81.62 198 ASP A N 1
ATOM 1595 C CA . ASP A 1 198 ? -17.809 3.658 15.846 1.00 81.62 198 ASP A CA 1
ATOM 1596 C C . ASP A 1 198 ? -17.695 2.269 15.216 1.00 81.62 198 ASP A C 1
ATOM 1598 O O . ASP A 1 198 ? -17.400 2.161 14.027 1.00 81.62 198 ASP A O 1
ATOM 1602 N N . ILE A 1 199 ? -17.976 1.209 15.983 1.00 83.69 199 ILE A N 1
ATOM 1603 C CA . ILE A 1 199 ? -18.066 -0.156 15.448 1.00 83.69 199 ILE A CA 1
ATOM 1604 C C . ILE A 1 199 ? -19.177 -0.227 14.403 1.00 83.69 199 ILE A C 1
ATOM 1606 O O . ILE A 1 199 ? -18.962 -0.772 13.327 1.00 83.69 199 ILE A O 1
ATOM 1610 N N . GLU A 1 200 ? -20.346 0.342 14.686 1.00 82.31 200 GLU A N 1
ATOM 1611 C CA . GLU A 1 200 ? -21.478 0.377 13.763 1.00 82.31 200 GLU A CA 1
ATOM 1612 C C . GLU A 1 200 ? -21.186 1.202 12.516 1.00 82.31 200 GLU A C 1
ATOM 1614 O O . GLU A 1 200 ? -21.615 0.804 11.443 1.00 82.31 200 GLU A O 1
ATOM 1619 N N . ILE A 1 201 ? -20.441 2.304 12.616 1.00 77.00 201 ILE A N 1
ATOM 1620 C CA . ILE A 1 201 ? -19.999 3.098 11.464 1.00 77.00 201 ILE A CA 1
ATOM 1621 C C . ILE A 1 201 ? -18.966 2.325 10.649 1.00 77.00 201 ILE A C 1
ATOM 1623 O O . ILE A 1 201 ? -19.098 2.266 9.428 1.00 77.00 201 ILE A O 1
ATOM 1627 N N . ASP A 1 202 ? -17.976 1.693 11.284 1.00 75.06 202 ASP A N 1
ATOM 1628 C CA . ASP A 1 202 ? -17.017 0.827 10.595 1.00 75.06 202 ASP A CA 1
ATOM 1629 C C . ASP A 1 202 ? -17.785 -0.314 9.896 1.00 75.06 202 ASP A C 1
ATOM 1631 O O . ASP A 1 202 ? -17.591 -0.564 8.709 1.00 75.06 202 ASP A O 1
ATOM 1635 N N . VAL A 1 203 ? -18.754 -0.937 10.565 1.00 75.38 203 VAL A N 1
ATOM 1636 C CA . VAL A 1 203 ? -19.606 -1.998 10.009 1.00 75.38 203 VAL A CA 1
ATOM 1637 C C . VAL A 1 203 ? -20.521 -1.481 8.916 1.00 75.38 203 VAL A C 1
ATOM 1639 O O . VAL A 1 203 ? -20.661 -2.150 7.902 1.00 75.38 203 VAL A O 1
ATOM 1642 N N . ALA A 1 204 ? -21.124 -0.310 9.069 1.00 68.06 204 ALA A N 1
ATOM 1643 C CA . ALA A 1 204 ? -21.952 0.322 8.056 1.00 68.06 204 ALA A CA 1
ATOM 1644 C C . ALA A 1 204 ? -21.098 0.690 6.846 1.00 68.06 204 ALA A C 1
ATOM 1646 O O . ALA A 1 204 ? -21.523 0.441 5.728 1.00 68.06 204 ALA A O 1
ATOM 1647 N N . SER A 1 205 ? -19.857 1.142 7.030 1.00 63.44 205 SER A N 1
ATOM 1648 C CA . SER A 1 205 ? -18.917 1.330 5.922 1.00 63.44 205 SER A CA 1
ATOM 1649 C C . SER A 1 205 ? -18.645 0.018 5.167 1.00 63.44 205 SER A C 1
ATOM 1651 O O . SER A 1 205 ? -18.357 0.044 3.971 1.00 63.44 205 SER A O 1
ATOM 1653 N N . TYR A 1 206 ? -18.818 -1.134 5.830 1.00 61.31 206 TYR A N 1
ATOM 1654 C CA . TYR A 1 206 ? -18.750 -2.465 5.221 1.00 61.31 206 TYR A CA 1
ATOM 1655 C C . TYR A 1 206 ? -20.110 -3.019 4.733 1.00 61.31 206 TYR A C 1
ATOM 1657 O O . TYR A 1 206 ? -20.111 -3.841 3.821 1.00 61.31 206 TYR A O 1
ATOM 1665 N N . ARG A 1 207 ? -21.249 -2.613 5.321 1.00 50.75 207 ARG A N 1
ATOM 1666 C CA . ARG A 1 207 ? -22.601 -3.184 5.112 1.00 50.75 207 ARG A CA 1
ATOM 1667 C C . ARG A 1 207 ? -23.560 -2.301 4.321 1.00 50.75 207 ARG A C 1
ATOM 1669 O O . ARG A 1 207 ? -24.551 -2.829 3.820 1.00 50.75 207 ARG A O 1
ATOM 1676 N N . GLN A 1 208 ? -23.346 -0.985 4.244 1.00 49.22 208 GLN A N 1
ATOM 1677 C CA . GLN A 1 208 ? -24.236 -0.098 3.493 1.00 49.22 208 GLN A CA 1
ATOM 1678 C C . GLN A 1 208 ? -24.338 -0.651 2.077 1.00 49.22 208 GLN A C 1
ATOM 1680 O O . GLN A 1 208 ? -23.334 -1.063 1.516 1.00 49.22 208 GLN A O 1
ATOM 1685 N N . VAL A 1 209 ? -25.543 -0.659 1.518 1.00 42.25 209 VAL A N 1
ATOM 1686 C CA . VAL A 1 209 ? -25.988 -1.369 0.301 1.00 42.25 209 VAL A CA 1
ATOM 1687 C C . VAL A 1 209 ? -25.169 -1.060 -0.985 1.00 42.25 209 VAL A C 1
ATOM 1689 O O . VAL A 1 209 ? -25.406 -1.628 -2.042 1.00 42.25 209 VAL A O 1
ATOM 1692 N N . TYR A 1 210 ? -24.132 -0.221 -0.885 1.00 43.69 210 TYR A N 1
ATOM 1693 C CA . TYR A 1 210 ? -23.108 0.069 -1.898 1.00 43.69 210 TYR A CA 1
ATOM 1694 C C . TYR A 1 210 ? -21.750 -0.645 -1.672 1.00 43.69 210 TYR A C 1
ATOM 1696 O O . TYR A 1 210 ? -20.866 -0.548 -2.521 1.00 43.69 210 TYR A O 1
ATOM 1704 N N . ALA A 1 211 ? -21.579 -1.348 -0.549 1.00 42.66 211 ALA A N 1
ATOM 1705 C CA . ALA A 1 211 ? -20.424 -2.158 -0.140 1.00 42.66 211 ALA A CA 1
ATOM 1706 C C . ALA A 1 211 ? -20.748 -3.669 -0.090 1.00 42.66 211 ALA A C 1
ATOM 1708 O O . ALA A 1 211 ? -19.864 -4.488 0.157 1.00 42.66 211 ALA A O 1
ATOM 1709 N N . THR A 1 212 ? -22.000 -4.053 -0.372 1.00 40.09 212 THR A N 1
ATOM 1710 C CA . THR A 1 212 ? -22.450 -5.452 -0.461 1.00 40.09 212 THR A CA 1
ATOM 1711 C C . THR A 1 212 ? -21.895 -6.212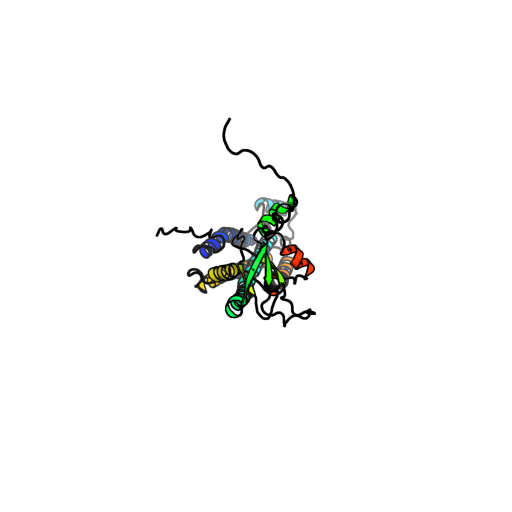 -1.656 1.00 40.09 212 THR A C 1
ATOM 1713 O O . THR A 1 212 ? -22.019 -7.435 -1.685 1.00 40.09 212 THR A O 1
ATOM 1716 N N . SER A 1 213 ? -21.246 -5.558 -2.620 1.00 47.19 213 SER A N 1
ATOM 1717 C CA . SER A 1 213 ? -20.479 -6.319 -3.590 1.00 47.19 213 SER A CA 1
ATOM 1718 C C . SER A 1 213 ? -19.112 -6.625 -2.973 1.00 47.19 213 SER A C 1
ATOM 1720 O O . SER A 1 213 ? -18.211 -5.786 -2.897 1.00 47.19 213 SER A O 1
ATOM 1722 N N . ARG A 1 214 ? -18.912 -7.889 -2.571 1.00 55.47 214 ARG A N 1
ATOM 1723 C CA . ARG A 1 214 ? -17.565 -8.496 -2.573 1.00 55.47 214 ARG A CA 1
ATOM 1724 C C . ARG A 1 214 ? -16.805 -8.102 -3.853 1.00 55.47 214 ARG A C 1
ATOM 1726 O O . ARG A 1 214 ? -15.584 -7.990 -3.823 1.00 55.47 214 ARG A O 1
ATOM 1733 N N . ASP A 1 215 ? -17.541 -7.832 -4.928 1.00 59.34 215 ASP A N 1
ATOM 1734 C CA . ASP A 1 215 ? -17.069 -7.408 -6.236 1.00 59.34 215 ASP A CA 1
ATOM 1735 C C . ASP A 1 215 ? -16.347 -6.054 -6.235 1.00 59.34 215 ASP A C 1
ATOM 1737 O O . ASP A 1 215 ? -15.336 -5.964 -6.906 1.00 59.34 215 ASP A O 1
ATOM 1741 N N . ARG A 1 216 ? -16.692 -5.043 -5.418 1.00 66.69 216 ARG A N 1
ATOM 1742 C CA . ARG A 1 216 ? -15.966 -3.749 -5.461 1.00 66.69 216 ARG A CA 1
ATOM 1743 C C . ARG A 1 216 ? -14.545 -3.842 -4.904 1.00 66.69 216 ARG A C 1
ATOM 1745 O O . ARG A 1 216 ? -13.611 -3.253 -5.440 1.00 66.69 216 ARG A O 1
ATOM 1752 N N . ILE A 1 217 ? -14.353 -4.566 -3.800 1.00 75.25 217 ILE A N 1
ATOM 1753 C CA . ILE A 1 217 ? -12.992 -4.797 -3.289 1.00 75.25 217 ILE A CA 1
ATOM 1754 C C . ILE A 1 217 ? -12.217 -5.676 -4.259 1.00 75.25 217 ILE A C 1
ATOM 1756 O O . ILE A 1 217 ? -11.038 -5.411 -4.467 1.00 75.25 217 ILE A O 1
ATOM 1760 N N . ARG A 1 218 ? -12.878 -6.649 -4.897 1.00 80.50 218 ARG A N 1
ATOM 1761 C CA . ARG A 1 218 ? -12.279 -7.433 -5.982 1.00 80.50 218 ARG A CA 1
ATOM 1762 C C . ARG A 1 218 ? -11.898 -6.558 -7.177 1.00 80.50 218 ARG A C 1
ATOM 1764 O O . ARG A 1 218 ? -10.803 -6.713 -7.684 1.00 80.50 218 ARG A O 1
ATOM 1771 N N . GLU A 1 219 ? -12.722 -5.592 -7.571 1.00 84.56 219 GLU A N 1
ATOM 1772 C CA . GLU A 1 219 ? -12.425 -4.623 -8.635 1.00 84.56 219 GLU A CA 1
ATOM 1773 C C . GLU A 1 219 ? -11.190 -3.785 -8.301 1.00 84.56 219 GLU A C 1
ATOM 1775 O O . GLU A 1 219 ? -10.279 -3.670 -9.118 1.00 84.56 219 GLU A O 1
ATOM 1780 N N . ILE A 1 220 ? -11.106 -3.252 -7.077 1.00 87.06 220 ILE A N 1
ATOM 1781 C CA . ILE A 1 220 ? -9.909 -2.530 -6.624 1.00 87.06 220 ILE A CA 1
ATOM 1782 C C . ILE A 1 220 ? -8.701 -3.476 -6.598 1.00 87.06 220 ILE A C 1
ATOM 1784 O O . ILE A 1 220 ? -7.619 -3.091 -7.031 1.00 87.06 220 ILE A O 1
ATOM 1788 N N . GLN A 1 221 ? -8.871 -4.718 -6.137 1.00 89.19 221 GLN A N 1
ATOM 1789 C CA . GLN A 1 221 ? -7.817 -5.733 -6.172 1.00 89.19 221 GLN A CA 1
ATOM 1790 C C . GLN A 1 221 ? -7.368 -6.038 -7.606 1.00 89.19 221 GLN A C 1
ATOM 1792 O O . GLN A 1 221 ? -6.170 -6.189 -7.810 1.00 89.19 221 GLN A O 1
ATOM 1797 N N . TYR A 1 222 ? -8.270 -6.073 -8.592 1.00 91.12 222 TYR A N 1
ATOM 1798 C CA . TYR A 1 222 ? -7.921 -6.266 -10.001 1.00 91.12 222 TYR A CA 1
ATOM 1799 C C . TYR A 1 222 ? -7.140 -5.083 -10.563 1.00 91.12 222 TYR A C 1
ATOM 1801 O O . TYR A 1 222 ? -6.137 -5.300 -11.234 1.00 91.12 222 TYR A O 1
ATOM 1809 N N . ILE A 1 223 ? -7.537 -3.846 -10.249 1.00 92.00 223 ILE A N 1
ATOM 1810 C CA . ILE A 1 223 ? -6.779 -2.648 -10.645 1.00 92.00 223 ILE A CA 1
ATOM 1811 C C . ILE A 1 223 ? -5.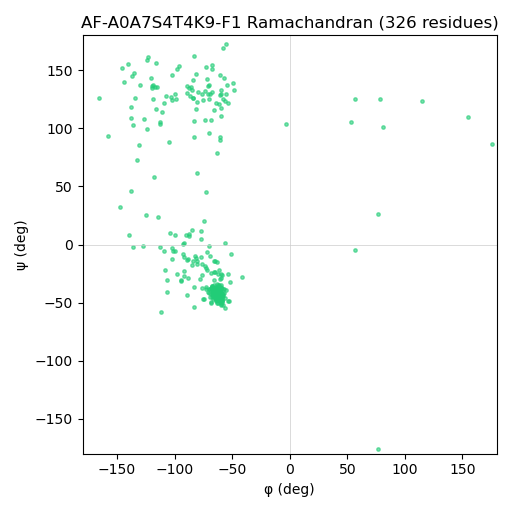375 -2.684 -10.034 1.00 92.00 223 ILE A C 1
ATOM 1813 O O . ILE A 1 223 ? -4.388 -2.452 -10.725 1.00 92.00 223 ILE A O 1
ATOM 1817 N N . VAL A 1 224 ? -5.267 -3.011 -8.746 1.00 94.75 224 VAL A N 1
ATOM 1818 C CA . VAL A 1 224 ? -3.969 -3.108 -8.067 1.00 94.75 224 VAL A CA 1
ATOM 1819 C C . VAL A 1 224 ? -3.130 -4.254 -8.636 1.00 94.75 224 VAL A C 1
ATOM 1821 O O . VAL A 1 224 ? -1.938 -4.071 -8.856 1.00 94.75 224 VAL A O 1
ATOM 1824 N N . ALA A 1 225 ? -3.732 -5.410 -8.917 1.00 95.38 225 ALA A N 1
ATOM 1825 C CA . ALA A 1 225 ? -3.046 -6.535 -9.544 1.00 95.38 225 ALA A CA 1
ATOM 1826 C C . ALA A 1 225 ? -2.536 -6.164 -10.940 1.00 95.38 225 ALA A C 1
ATOM 1828 O O . ALA A 1 225 ? -1.369 -6.404 -11.231 1.00 95.38 225 ALA A O 1
ATOM 1829 N N . PHE A 1 226 ? -3.369 -5.515 -11.762 1.00 96.25 226 PHE A N 1
ATOM 1830 C CA . PHE A 1 226 ? -2.961 -4.965 -13.054 1.00 96.25 226 PHE A CA 1
ATOM 1831 C C . PHE A 1 226 ? -1.735 -4.064 -12.901 1.00 96.25 226 PHE A C 1
ATOM 1833 O O . PHE A 1 226 ? -0.757 -4.258 -13.610 1.00 96.25 226 PHE A O 1
ATOM 1840 N N . TRP A 1 227 ? -1.745 -3.138 -11.942 1.00 97.56 227 TRP A N 1
ATOM 1841 C CA . TRP A 1 227 ? -0.612 -2.246 -11.706 1.00 97.56 227 TRP A CA 1
ATOM 1842 C C . TRP A 1 227 ? 0.656 -2.969 -11.243 1.00 97.56 227 TRP A C 1
ATOM 1844 O O . TRP A 1 227 ? 1.749 -2.600 -11.669 1.00 97.56 227 TRP A O 1
ATOM 1854 N N . ILE A 1 228 ? 0.537 -4.003 -10.406 1.00 97.75 228 ILE A N 1
ATOM 1855 C CA . ILE A 1 228 ? 1.677 -4.835 -9.992 1.00 97.75 228 ILE A CA 1
ATOM 1856 C C . ILE A 1 228 ? 2.278 -5.545 -11.209 1.00 97.75 228 ILE A C 1
ATOM 1858 O O . ILE A 1 228 ? 3.482 -5.448 -11.421 1.00 97.75 228 ILE A O 1
ATOM 1862 N N . PHE A 1 229 ? 1.458 -6.207 -12.030 1.00 98.06 229 PHE A N 1
ATOM 1863 C CA . PHE A 1 229 ? 1.947 -6.899 -13.226 1.00 98.06 229 PHE A CA 1
ATOM 1864 C C . PHE A 1 229 ? 2.516 -5.925 -14.254 1.00 98.06 229 PHE A C 1
ATOM 1866 O O . PHE A 1 229 ? 3.635 -6.110 -14.707 1.00 98.06 229 PHE A O 1
ATOM 1873 N N . PHE A 1 230 ? 1.814 -4.829 -14.540 1.00 98.12 230 PHE A N 1
ATOM 1874 C CA . PHE A 1 230 ? 2.273 -3.803 -15.471 1.00 98.12 230 PHE A CA 1
ATOM 1875 C C . PHE A 1 230 ? 3.618 -3.195 -15.052 1.00 98.12 230 PHE A C 1
ATOM 1877 O O . PHE A 1 230 ? 4.495 -2.990 -15.888 1.00 98.12 230 PHE A O 1
ATOM 1884 N N . THR A 1 231 ? 3.806 -2.918 -13.756 1.00 98.00 231 THR A N 1
ATOM 1885 C CA . THR A 1 231 ? 5.081 -2.373 -13.269 1.00 98.00 231 THR A CA 1
ATOM 1886 C C . THR A 1 231 ? 6.198 -3.412 -13.267 1.00 98.00 231 THR A C 1
ATOM 1888 O O . THR A 1 231 ? 7.325 -3.076 -13.619 1.00 98.00 231 THR A O 1
ATOM 1891 N N . LEU A 1 232 ? 5.892 -4.671 -12.945 1.00 97.81 232 LEU A N 1
ATOM 1892 C CA . LEU A 1 232 ? 6.846 -5.776 -13.021 1.00 97.81 232 LEU A CA 1
ATOM 1893 C C . LEU A 1 232 ? 7.297 -6.041 -14.468 1.00 97.81 232 LEU A C 1
ATOM 1895 O O . LEU A 1 232 ? 8.497 -6.102 -14.735 1.00 97.81 232 LEU A O 1
ATOM 1899 N N . ASP A 1 233 ? 6.352 -6.137 -15.402 1.00 98.12 233 ASP A N 1
ATOM 1900 C CA . ASP A 1 233 ? 6.620 -6.353 -16.826 1.00 98.12 233 ASP A CA 1
ATOM 1901 C C . ASP A 1 233 ? 7.376 -5.164 -17.426 1.00 98.12 233 ASP A C 1
ATOM 1903 O O . ASP A 1 233 ? 8.322 -5.350 -18.189 1.00 98.12 233 ASP A O 1
ATOM 1907 N N . GLY A 1 234 ? 7.026 -3.936 -17.031 1.00 97.69 234 GLY A N 1
ATOM 1908 C CA . GLY A 1 234 ? 7.761 -2.735 -17.421 1.00 97.69 234 GLY A CA 1
ATOM 1909 C C . GLY A 1 234 ? 9.202 -2.722 -16.905 1.00 97.69 234 GLY A C 1
ATOM 1910 O O . GLY A 1 234 ? 10.115 -2.396 -17.660 1.00 97.69 234 GLY A O 1
ATOM 1911 N N . THR A 1 235 ? 9.438 -3.153 -15.661 1.00 97.88 235 THR A N 1
ATOM 1912 C CA . THR A 1 235 ? 10.794 -3.356 -15.125 1.00 97.88 235 THR A CA 1
ATOM 1913 C C . THR A 1 235 ? 11.581 -4.370 -15.957 1.00 97.88 235 THR A C 1
ATOM 1915 O O . THR A 1 235 ? 12.712 -4.084 -16.349 1.00 97.88 235 THR A O 1
ATOM 1918 N N . LEU A 1 236 ? 10.995 -5.530 -16.271 1.00 97.75 236 LEU A N 1
ATOM 1919 C CA . LEU A 1 236 ? 11.650 -6.549 -17.100 1.00 97.75 236 LEU A CA 1
ATOM 1920 C C . LEU A 1 236 ? 11.945 -6.036 -18.513 1.00 97.75 236 LEU A C 1
ATOM 1922 O O . LEU A 1 236 ? 13.022 -6.289 -19.051 1.00 97.75 236 LEU A O 1
ATOM 1926 N N . TYR A 1 237 ? 11.015 -5.281 -19.093 1.00 97.50 237 TYR A N 1
ATOM 1927 C CA . TYR A 1 237 ? 11.188 -4.673 -20.403 1.00 97.50 237 TYR A CA 1
ATOM 1928 C C . TYR A 1 237 ? 12.337 -3.659 -20.421 1.00 97.50 237 TYR A C 1
ATOM 1930 O O . TYR A 1 237 ? 13.158 -3.690 -21.333 1.00 97.50 237 TYR A O 1
ATOM 1938 N N . LEU A 1 238 ? 12.448 -2.796 -19.406 1.00 96.19 238 LEU A N 1
ATOM 1939 C CA . LEU A 1 238 ? 13.559 -1.844 -19.300 1.00 96.19 238 LEU A CA 1
ATOM 1940 C C . LEU A 1 238 ? 14.910 -2.552 -19.172 1.00 96.19 238 LEU A C 1
ATOM 1942 O O . LEU A 1 238 ? 15.858 -2.171 -19.853 1.00 96.19 238 LEU A O 1
ATOM 1946 N N . LEU A 1 239 ? 14.986 -3.618 -18.371 1.00 96.12 239 LEU A N 1
ATOM 1947 C CA . LEU A 1 239 ? 16.192 -4.443 -18.258 1.00 96.12 239 LEU A CA 1
ATOM 1948 C C . LEU A 1 239 ? 16.560 -5.092 -19.598 1.00 96.12 239 LEU A C 1
ATOM 1950 O O . LEU A 1 239 ? 17.730 -5.123 -19.972 1.00 96.12 239 LEU A O 1
ATOM 1954 N N . PHE A 1 240 ? 15.566 -5.566 -20.348 1.00 95.75 240 PHE A N 1
ATOM 1955 C CA . PHE A 1 240 ? 15.780 -6.093 -21.692 1.00 95.75 240 PHE A CA 1
ATOM 1956 C C . PHE A 1 240 ? 16.299 -5.022 -22.661 1.00 95.75 240 PHE A C 1
ATOM 1958 O O . PHE A 1 240 ? 17.200 -5.307 -23.444 1.00 95.75 240 PHE A O 1
ATOM 1965 N N . GLN A 1 241 ? 15.789 -3.789 -22.591 1.00 94.38 241 GLN A N 1
ATOM 1966 C CA . GLN A 1 241 ? 16.292 -2.683 -23.414 1.00 94.38 241 GLN A CA 1
ATOM 1967 C C . GLN A 1 241 ? 17.726 -2.292 -23.036 1.00 94.38 241 GLN A C 1
ATOM 1969 O O . GLN A 1 241 ? 18.555 -2.119 -23.923 1.00 94.38 241 GLN A O 1
ATOM 1974 N N . MET A 1 242 ? 18.055 -2.234 -21.742 1.00 93.25 242 MET A N 1
ATOM 1975 C CA . MET A 1 242 ? 19.433 -2.000 -21.281 1.00 93.25 242 MET A CA 1
ATOM 1976 C C . MET A 1 242 ? 20.399 -3.075 -21.782 1.00 93.25 242 MET A C 1
ATOM 1978 O O . MET A 1 242 ? 21.532 -2.765 -22.121 1.00 93.25 242 MET A O 1
ATOM 1982 N N . TYR A 1 243 ? 19.952 -4.330 -21.864 1.00 92.12 243 TYR A N 1
ATOM 1983 C CA . TYR A 1 243 ? 20.766 -5.422 -22.395 1.00 92.12 243 TYR A CA 1
ATOM 1984 C C . TYR A 1 243 ? 21.090 -5.266 -23.892 1.00 92.12 243 TYR A C 1
ATOM 1986 O O . TYR A 1 243 ? 22.136 -5.726 -24.341 1.00 92.12 243 TYR A O 1
ATOM 1994 N N . GLN A 1 244 ? 20.206 -4.638 -24.675 1.00 90.00 244 GLN A N 1
ATOM 1995 C CA . GLN A 1 244 ? 20.426 -4.417 -26.112 1.00 90.00 244 GLN A CA 1
ATOM 1996 C C . GLN A 1 244 ? 21.332 -3.223 -26.420 1.00 90.00 244 GLN A C 1
ATOM 1998 O O . GLN A 1 244 ? 21.808 -3.086 -27.545 1.00 90.00 244 GLN A O 1
ATOM 2003 N N . VAL A 1 245 ? 21.525 -2.344 -25.444 1.00 85.94 245 VAL A N 1
ATOM 2004 C CA . VAL A 1 245 ? 22.228 -1.073 -25.586 1.00 85.94 245 VAL A CA 1
ATOM 2005 C C . VAL A 1 245 ? 23.692 -1.227 -25.156 1.00 85.94 245 VAL A C 1
ATOM 2007 O O . VAL A 1 245 ? 24.024 -2.103 -24.359 1.00 85.94 245 VAL A O 1
ATOM 2010 N N . ASN A 1 246 ? 24.590 -0.394 -25.695 1.00 75.75 246 ASN A N 1
ATOM 2011 C CA . ASN A 1 246 ? 26.013 -0.457 -25.362 1.00 75.75 246 ASN A CA 1
ATOM 2012 C C . ASN A 1 246 ? 26.242 -0.274 -23.836 1.00 75.75 246 ASN A C 1
ATOM 2014 O O . ASN A 1 246 ? 25.827 0.750 -23.278 1.00 75.75 246 ASN A O 1
ATOM 2018 N N . PRO A 1 247 ? 26.934 -1.218 -23.158 1.00 76.81 247 PRO A N 1
ATOM 2019 C CA . PRO A 1 247 ? 27.161 -1.180 -21.711 1.00 76.81 247 PRO A CA 1
ATOM 2020 C C . PRO A 1 247 ? 27.997 0.015 -21.236 1.00 76.81 247 PRO A C 1
ATOM 2022 O O . PRO A 1 247 ? 28.009 0.307 -20.044 1.00 76.81 247 PRO A O 1
ATOM 2025 N N . ALA A 1 248 ? 28.688 0.717 -22.142 1.00 71.12 248 ALA A N 1
ATOM 2026 C CA . ALA A 1 248 ? 29.408 1.946 -21.817 1.00 71.12 248 ALA A CA 1
ATOM 2027 C C . ALA A 1 248 ? 28.481 3.076 -21.322 1.00 71.12 248 ALA A C 1
ATOM 2029 O O . ALA A 1 248 ? 28.933 3.950 -20.585 1.00 71.12 248 ALA A O 1
ATOM 2030 N N . TYR A 1 249 ? 27.198 3.047 -21.703 1.00 73.88 249 TYR A N 1
ATOM 2031 C CA . TYR A 1 249 ? 26.218 4.082 -21.353 1.00 73.88 249 TYR A CA 1
ATOM 2032 C C . TYR A 1 249 ? 25.218 3.633 -20.286 1.00 73.88 249 TYR A C 1
ATOM 2034 O O . TYR A 1 249 ? 24.749 4.457 -19.506 1.00 73.88 249 TYR A O 1
ATOM 2042 N N . GLU A 1 250 ? 24.885 2.342 -20.237 1.00 83.38 250 GLU A N 1
ATOM 2043 C CA . GLU A 1 250 ? 23.908 1.790 -19.294 1.00 83.38 250 GLU A CA 1
ATOM 2044 C C . GLU A 1 250 ? 24.419 0.457 -18.728 1.00 83.38 250 GLU A C 1
ATOM 2046 O O . GLU A 1 250 ? 24.618 -0.518 -19.454 1.00 83.38 250 GLU A O 1
ATOM 2051 N N . ASP A 1 251 ? 24.617 0.395 -17.409 1.00 89.75 251 ASP A N 1
ATOM 2052 C CA . ASP A 1 251 ? 25.111 -0.810 -16.740 1.00 89.75 251 ASP A CA 1
ATOM 2053 C C . ASP A 1 251 ? 23.963 -1.792 -16.460 1.00 89.75 251 ASP A C 1
ATOM 2055 O O . ASP A 1 251 ? 23.296 -1.757 -15.418 1.00 89.75 251 ASP A O 1
ATOM 2059 N N . PHE A 1 252 ? 23.749 -2.709 -17.405 1.00 92.81 252 PHE A N 1
ATOM 2060 C CA . PHE A 1 252 ? 22.761 -3.779 -17.277 1.00 92.81 252 PHE A CA 1
ATOM 2061 C C . PHE A 1 252 ? 22.988 -4.665 -16.039 1.00 92.81 252 PHE A C 1
ATOM 2063 O O . PHE A 1 252 ? 22.017 -5.076 -15.398 1.00 92.81 252 PHE A O 1
ATOM 2070 N N . GLN A 1 253 ? 24.241 -4.980 -15.684 1.00 94.38 253 GLN A N 1
ATOM 2071 C CA . GLN A 1 253 ? 24.519 -5.880 -14.559 1.00 94.38 253 GLN A CA 1
ATOM 2072 C C . GLN A 1 253 ? 24.110 -5.230 -13.241 1.00 94.38 253 GLN A C 1
ATOM 2074 O O . GLN A 1 253 ? 23.426 -5.855 -12.422 1.00 94.38 253 GLN A O 1
ATOM 2079 N N . LEU A 1 254 ? 24.473 -3.960 -13.064 1.00 94.31 254 LEU A N 1
ATOM 2080 C CA . LEU A 1 254 ? 24.057 -3.177 -11.911 1.00 94.31 254 LEU A CA 1
ATOM 2081 C C . LEU A 1 254 ? 22.529 -3.043 -11.854 1.00 94.31 254 LEU A C 1
ATOM 2083 O O . LEU A 1 254 ? 21.932 -3.289 -10.802 1.00 94.31 254 LEU A O 1
ATOM 2087 N N . ALA A 1 255 ? 21.886 -2.722 -12.980 1.00 95.56 255 ALA A N 1
ATOM 2088 C CA . ALA A 1 255 ? 20.434 -2.586 -13.062 1.00 95.56 255 ALA A CA 1
ATOM 2089 C C . ALA A 1 255 ? 19.697 -3.886 -12.698 1.00 95.56 255 ALA A C 1
ATOM 2091 O O . ALA A 1 255 ? 18.704 -3.858 -11.959 1.00 95.56 255 ALA A O 1
ATOM 2092 N N . TRP A 1 256 ? 20.204 -5.033 -13.159 1.00 96.62 256 TRP A N 1
ATOM 2093 C CA . TRP A 1 256 ? 19.675 -6.351 -12.811 1.00 96.62 256 TRP A CA 1
ATOM 2094 C C . TRP A 1 256 ? 19.818 -6.645 -11.316 1.00 96.62 256 TRP A C 1
ATOM 2096 O O . TRP A 1 256 ? 18.840 -7.039 -10.677 1.00 96.62 256 TRP A O 1
ATOM 2106 N N . ILE A 1 257 ? 21.003 -6.413 -10.736 1.00 96.88 257 ILE A N 1
ATOM 2107 C CA . ILE A 1 257 ? 21.257 -6.627 -9.301 1.00 96.88 257 ILE A CA 1
ATOM 2108 C C . ILE A 1 257 ? 20.314 -5.767 -8.458 1.00 96.88 257 ILE A C 1
ATOM 2110 O O . ILE A 1 257 ? 19.677 -6.278 -7.534 1.00 96.88 257 ILE A O 1
ATOM 2114 N N . ILE A 1 258 ? 20.187 -4.480 -8.795 1.00 96.88 258 ILE A N 1
ATOM 2115 C CA . ILE A 1 258 ? 19.292 -3.549 -8.102 1.00 96.88 258 ILE A CA 1
ATOM 2116 C C . ILE A 1 258 ? 17.845 -4.026 -8.210 1.00 96.88 258 ILE A C 1
ATOM 2118 O O . ILE A 1 258 ? 17.160 -4.124 -7.192 1.00 96.88 258 ILE A O 1
ATOM 2122 N N . SER A 1 259 ? 17.385 -4.369 -9.414 1.00 97.19 259 SER A N 1
ATOM 2123 C CA . SER A 1 259 ? 16.009 -4.825 -9.639 1.00 97.19 259 SER A CA 1
ATOM 2124 C C . SER A 1 259 ? 15.706 -6.108 -8.874 1.00 97.19 259 SER A C 1
ATOM 2126 O O . SER A 1 259 ? 14.693 -6.185 -8.180 1.00 97.19 259 SER A O 1
ATOM 2128 N N . ALA A 1 260 ? 16.600 -7.096 -8.933 1.00 97.56 260 ALA A N 1
ATOM 2129 C CA . ALA A 1 260 ? 16.441 -8.362 -8.230 1.00 97.56 260 ALA A CA 1
ATOM 2130 C C . ALA A 1 260 ? 16.425 -8.163 -6.708 1.00 97.56 260 ALA A C 1
ATOM 2132 O O . ALA A 1 260 ? 15.514 -8.650 -6.035 1.00 97.56 260 ALA A O 1
ATOM 2133 N N . ALA A 1 261 ? 17.376 -7.402 -6.158 1.00 97.88 261 ALA A N 1
ATOM 2134 C CA . ALA A 1 261 ? 17.411 -7.089 -4.730 1.00 97.88 261 ALA A CA 1
ATOM 2135 C C . ALA A 1 261 ? 16.147 -6.334 -4.290 1.00 97.88 261 ALA A C 1
ATOM 2137 O O . ALA A 1 261 ? 15.558 -6.635 -3.249 1.00 97.88 261 ALA A O 1
ATOM 2138 N N . PHE A 1 262 ? 15.682 -5.384 -5.099 1.00 97.62 262 PHE A N 1
ATOM 2139 C CA . PHE A 1 262 ? 14.504 -4.593 -4.779 1.00 97.62 262 PHE A CA 1
ATOM 2140 C C . PHE A 1 262 ? 13.219 -5.433 -4.805 1.00 97.62 262 PHE A C 1
ATOM 2142 O O . PHE A 1 262 ? 12.456 -5.417 -3.837 1.00 97.62 262 PHE A O 1
ATOM 2149 N N . VAL A 1 263 ? 12.995 -6.212 -5.866 1.00 97.44 263 VAL A N 1
ATOM 2150 C CA . VAL A 1 263 ? 11.786 -7.036 -6.039 1.00 97.44 263 VAL A CA 1
ATOM 2151 C C . VAL A 1 263 ? 11.742 -8.204 -5.053 1.00 97.44 263 VAL A C 1
ATOM 2153 O O . VAL A 1 263 ? 10.671 -8.512 -4.535 1.00 97.44 263 VAL A O 1
ATOM 2156 N N . LEU A 1 264 ? 12.878 -8.846 -4.764 1.00 97.44 264 LEU A N 1
ATOM 2157 C CA . LEU A 1 264 ? 12.914 -10.041 -3.912 1.00 97.44 264 LEU A CA 1
ATOM 2158 C C . LEU A 1 264 ? 13.063 -9.726 -2.420 1.00 97.44 264 LEU A C 1
ATOM 2160 O O . LEU A 1 264 ? 12.591 -10.504 -1.592 1.00 97.44 264 LEU A O 1
ATOM 2164 N N . VAL A 1 265 ? 13.703 -8.609 -2.061 1.00 97.50 265 VAL A N 1
ATOM 2165 C CA . VAL A 1 265 ? 13.988 -8.273 -0.656 1.00 97.50 265 VAL A CA 1
ATOM 2166 C C . VAL A 1 265 ? 13.185 -7.061 -0.204 1.00 97.50 265 VAL A C 1
ATOM 2168 O O . VAL A 1 265 ? 12.412 -7.159 0.751 1.00 97.50 265 VAL A O 1
ATOM 2171 N N . VAL A 1 266 ? 13.335 -5.921 -0.882 1.00 97.62 266 VAL A N 1
ATOM 2172 C CA . VAL A 1 266 ? 12.765 -4.647 -0.413 1.00 97.62 266 VAL A CA 1
ATOM 2173 C C . VAL A 1 266 ? 11.240 -4.658 -0.485 1.00 97.62 266 VAL A C 1
ATOM 2175 O O . VAL A 1 266 ? 10.579 -4.365 0.515 1.00 97.62 266 VAL A O 1
ATOM 2178 N N . VAL A 1 267 ? 10.670 -5.029 -1.635 1.00 97.00 267 VAL A N 1
ATOM 2179 C CA . VAL A 1 267 ? 9.216 -5.019 -1.846 1.00 97.00 267 VAL A CA 1
ATOM 2180 C C . VAL A 1 267 ? 8.496 -5.936 -0.851 1.00 97.00 267 VAL A C 1
ATOM 2182 O O . VAL A 1 267 ? 7.607 -5.435 -0.158 1.00 97.00 267 VAL A O 1
ATOM 2185 N N . PRO A 1 268 ? 8.865 -7.221 -0.671 1.00 96.56 268 PRO A N 1
ATOM 2186 C CA . PRO A 1 268 ? 8.197 -8.086 0.296 1.00 96.56 268 PRO A CA 1
ATOM 2187 C C . PRO A 1 268 ? 8.370 -7.599 1.735 1.00 96.56 268 PRO A C 1
ATOM 2189 O O . PRO A 1 268 ? 7.399 -7.597 2.495 1.00 96.56 268 PRO A O 1
ATOM 2192 N N . LEU A 1 269 ? 9.568 -7.138 2.114 1.00 97.12 269 LEU A N 1
ATOM 2193 C CA . LEU A 1 269 ? 9.847 -6.670 3.473 1.00 97.12 269 LEU A CA 1
ATOM 2194 C C . LEU A 1 269 ? 9.001 -5.447 3.830 1.00 97.12 269 LEU A C 1
ATOM 2196 O O . LEU A 1 269 ? 8.395 -5.411 4.901 1.00 97.12 269 LEU A O 1
ATOM 2200 N N . VAL A 1 270 ? 8.911 -4.461 2.939 1.00 96.19 270 VAL A N 1
ATOM 2201 C CA . VAL A 1 270 ? 8.127 -3.245 3.185 1.00 96.19 270 VAL A CA 1
ATOM 2202 C C . VAL A 1 270 ? 6.630 -3.532 3.069 1.00 96.19 270 VAL A C 1
ATOM 2204 O O . VAL A 1 270 ? 5.866 -3.171 3.970 1.00 96.19 270 VAL A O 1
ATOM 2207 N N . ALA A 1 271 ? 6.202 -4.228 2.012 1.00 95.62 271 ALA A N 1
ATOM 2208 C CA . ALA A 1 271 ? 4.790 -4.499 1.764 1.00 95.62 271 ALA A CA 1
ATOM 2209 C C . ALA A 1 271 ? 4.183 -5.418 2.832 1.00 95.62 271 ALA A C 1
ATOM 2211 O O . ALA A 1 271 ? 3.070 -5.166 3.293 1.00 95.62 271 ALA A O 1
ATOM 2212 N N . PHE A 1 272 ? 4.890 -6.460 3.273 1.00 96.06 272 PHE A N 1
ATOM 2213 C CA . PHE A 1 272 ? 4.414 -7.316 4.358 1.00 96.06 272 PHE A CA 1
ATOM 2214 C C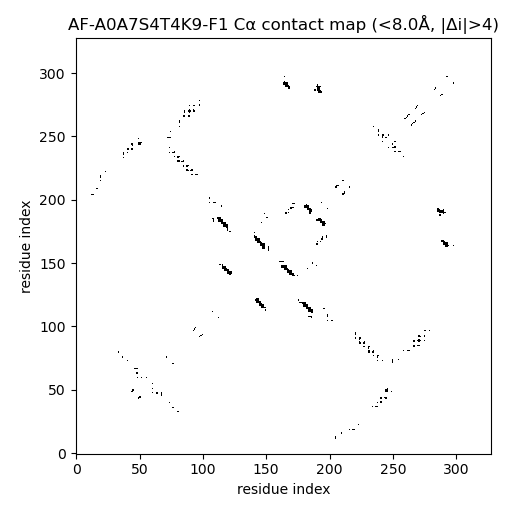 . PHE A 1 272 ? 4.733 -6.722 5.731 1.00 96.06 272 PHE A C 1
ATOM 2216 O O . PHE A 1 272 ? 3.829 -6.545 6.548 1.00 96.06 272 PHE A O 1
ATOM 2223 N N . GLY A 1 273 ? 6.000 -6.395 5.993 1.00 95.25 273 GLY A N 1
ATOM 2224 C CA . GLY A 1 273 ? 6.480 -5.961 7.306 1.00 95.25 273 GLY A CA 1
ATOM 2225 C C . GLY A 1 273 ? 5.897 -4.620 7.743 1.00 95.25 273 GLY A C 1
ATOM 2226 O O . GLY A 1 273 ? 5.405 -4.503 8.867 1.00 95.25 273 GLY A O 1
ATOM 2227 N N . GLY A 1 274 ? 5.852 -3.628 6.849 1.00 92.88 274 GLY A N 1
ATOM 2228 C CA . GLY A 1 274 ? 5.252 -2.323 7.141 1.00 92.88 274 GLY A CA 1
ATOM 2229 C C . GLY A 1 274 ? 3.761 -2.435 7.471 1.00 92.88 274 GLY A C 1
ATOM 2230 O O . GLY A 1 274 ? 3.294 -1.916 8.492 1.00 92.88 274 GLY A O 1
ATOM 2231 N N . ASN A 1 275 ? 3.013 -3.192 6.663 1.00 93.56 275 ASN A N 1
ATOM 2232 C CA . ASN A 1 275 ? 1.601 -3.453 6.937 1.00 93.56 275 ASN A CA 1
ATOM 2233 C C . ASN A 1 275 ? 1.393 -4.294 8.206 1.00 93.56 275 ASN A C 1
ATOM 2235 O O . ASN A 1 275 ? 0.441 -4.043 8.949 1.00 93.56 275 ASN A O 1
ATOM 2239 N N . TRP A 1 276 ? 2.289 -5.237 8.507 1.00 95.88 276 TRP A N 1
ATOM 2240 C CA . TRP A 1 276 ? 2.241 -6.035 9.730 1.00 95.88 276 TRP A CA 1
ATOM 2241 C C . TRP A 1 276 ? 2.436 -5.185 10.983 1.00 95.88 276 TRP A C 1
ATOM 2243 O O . TRP A 1 276 ? 1.658 -5.314 11.928 1.00 95.88 276 TRP A O 1
ATOM 2253 N N . ILE A 1 277 ? 3.418 -4.281 10.990 1.00 94.38 277 ILE A N 1
ATOM 2254 C CA . ILE A 1 277 ? 3.648 -3.350 12.106 1.00 94.38 277 ILE A CA 1
ATOM 2255 C C . ILE A 1 277 ? 2.415 -2.470 12.316 1.00 94.38 277 ILE A C 1
ATOM 2257 O O . ILE A 1 277 ? 1.923 -2.343 13.444 1.00 94.38 277 ILE A O 1
ATOM 2261 N N . ARG A 1 278 ? 1.869 -1.904 11.232 1.00 90.94 278 ARG A N 1
ATOM 2262 C CA . ARG A 1 278 ? 0.645 -1.093 11.281 1.00 90.94 278 ARG A CA 1
ATOM 2263 C C . ARG A 1 278 ? -0.537 -1.884 11.840 1.00 90.94 278 ARG A C 1
ATOM 2265 O O . ARG A 1 278 ? -1.235 -1.404 12.732 1.00 90.94 278 ARG A O 1
ATOM 2272 N N . TRP A 1 279 ? -0.745 -3.101 11.349 1.00 92.31 279 TRP A N 1
ATOM 2273 C CA . TRP A 1 279 ? -1.798 -3.995 11.816 1.00 92.31 279 TRP A CA 1
ATOM 2274 C C . TRP A 1 279 ? -1.632 -4.391 13.279 1.00 92.31 279 TRP A C 1
ATOM 2276 O O . TRP A 1 279 ? -2.588 -4.308 14.043 1.00 92.31 279 TRP A O 1
ATOM 2286 N N . SER A 1 280 ? -0.430 -4.789 13.688 1.00 93.19 280 SER A N 1
ATOM 2287 C CA . SER A 1 280 ? -0.125 -5.178 15.065 1.00 93.19 280 SER A CA 1
ATOM 2288 C C . SER A 1 280 ? -0.375 -4.017 16.028 1.00 93.19 280 SER A C 1
ATOM 2290 O O . SER A 1 280 ? -1.002 -4.196 17.072 1.00 93.19 280 SER A O 1
ATOM 2292 N N . SER A 1 281 ? 0.020 -2.804 15.630 1.00 90.38 281 SER A N 1
ATOM 2293 C CA . SER A 1 281 ? -0.221 -1.579 16.397 1.00 90.38 281 SER A CA 1
ATOM 2294 C C . SER A 1 281 ? -1.716 -1.281 16.521 1.00 90.38 281 SER A C 1
ATOM 2296 O O . SER A 1 281 ? -2.199 -1.025 17.622 1.00 90.38 281 SER A O 1
ATOM 2298 N N . TYR A 1 282 ? -2.469 -1.396 15.421 1.00 89.31 282 TYR A N 1
ATOM 2299 C CA . TYR A 1 282 ? -3.926 -1.238 15.413 1.00 89.31 282 TYR A CA 1
ATOM 2300 C C . TYR A 1 282 ? -4.634 -2.300 16.267 1.00 89.31 282 TYR A C 1
ATOM 2302 O O . TYR A 1 282 ? -5.459 -1.961 17.111 1.00 89.31 282 TYR A O 1
ATOM 2310 N N . LYS A 1 283 ? -4.270 -3.579 16.118 1.00 91.94 283 LYS A N 1
ATOM 2311 C CA . LYS A 1 283 ? -4.803 -4.683 16.926 1.00 91.94 283 LYS A CA 1
ATOM 2312 C C . LYS A 1 283 ? -4.511 -4.457 18.405 1.00 91.94 283 LYS A C 1
ATOM 2314 O O . LYS A 1 283 ? -5.405 -4.636 19.228 1.00 91.94 283 LYS A O 1
ATOM 2319 N N . ARG A 1 284 ? -3.286 -4.058 18.760 1.00 91.44 284 ARG A N 1
ATOM 2320 C CA . ARG A 1 284 ? -2.902 -3.761 20.148 1.00 91.44 284 ARG A CA 1
ATOM 2321 C C . ARG A 1 284 ? -3.672 -2.562 20.697 1.00 91.44 284 ARG A C 1
ATOM 2323 O O . ARG A 1 284 ? -4.114 -2.628 21.838 1.00 91.44 284 ARG A O 1
ATOM 2330 N N . TRP A 1 285 ? -3.864 -1.511 19.904 1.00 89.81 285 TRP A N 1
ATOM 2331 C CA . TRP A 1 285 ? -4.691 -0.364 20.281 1.00 89.81 285 TRP A CA 1
ATOM 2332 C C . TRP A 1 285 ? -6.145 -0.777 20.552 1.00 89.81 285 TRP A C 1
ATOM 2334 O O . TRP A 1 285 ? -6.681 -0.513 21.628 1.00 89.81 285 TRP A O 1
ATOM 2344 N N . LEU A 1 286 ? -6.748 -1.538 19.637 1.00 88.38 286 LEU A N 1
ATOM 2345 C CA . LEU A 1 286 ? -8.099 -2.061 19.817 1.00 88.38 286 LEU A CA 1
ATOM 2346 C C . LEU A 1 286 ? -8.215 -2.957 21.049 1.00 88.38 286 LEU A C 1
ATOM 2348 O O . LEU A 1 286 ? -9.122 -2.773 21.843 1.00 88.38 286 LEU A O 1
ATOM 2352 N N . THR A 1 287 ? -7.297 -3.899 21.247 1.00 89.19 287 THR A N 1
ATOM 2353 C CA . THR A 1 287 ? -7.502 -4.987 22.221 1.00 89.19 287 THR A CA 1
ATOM 2354 C C . THR A 1 287 ? -6.850 -4.770 23.584 1.00 89.19 287 THR A C 1
ATOM 2356 O O . THR A 1 287 ? -7.305 -5.353 24.564 1.00 89.19 287 THR A O 1
ATOM 2359 N N . LYS A 1 288 ? -5.777 -3.973 23.667 1.00 87.81 288 LYS A N 1
ATOM 2360 C CA . LYS A 1 288 ? -4.867 -3.956 24.829 1.00 87.81 288 LYS A CA 1
ATOM 2361 C C . LYS A 1 288 ? -4.448 -2.565 25.317 1.00 87.81 288 LYS A C 1
ATOM 2363 O O . LYS A 1 288 ? -3.688 -2.504 26.273 1.00 87.81 288 LYS A O 1
ATOM 2368 N N . SER A 1 289 ? -4.861 -1.458 24.690 1.00 85.75 289 SER A N 1
ATOM 2369 C CA . SER A 1 289 ? -4.359 -0.121 25.076 1.00 85.75 289 SER A CA 1
ATOM 2370 C C . SER A 1 289 ? -5.163 0.602 26.157 1.00 85.75 289 SER A C 1
ATOM 2372 O O . SER A 1 289 ? -4.933 1.791 26.373 1.00 85.75 289 SER A O 1
ATOM 2374 N N . GLY A 1 290 ? -6.134 -0.057 26.788 1.00 84.62 290 GLY A N 1
ATOM 2375 C CA . GLY A 1 290 ? -6.751 0.473 28.002 1.00 84.62 290 GLY A CA 1
ATOM 2376 C C . GLY A 1 290 ? -5.759 0.489 29.167 1.00 84.62 290 GLY A C 1
ATOM 2377 O O . GLY A 1 290 ? -4.816 -0.301 29.208 1.00 84.62 290 GLY A O 1
ATOM 2378 N N . ARG A 1 291 ? -5.991 1.380 30.123 1.00 88.19 291 ARG A N 1
ATOM 2379 C CA . ARG A 1 291 ? -5.303 1.452 31.409 1.00 88.19 291 ARG A CA 1
ATOM 2380 C C . ARG A 1 291 ? -6.341 1.276 32.512 1.00 88.19 291 ARG A C 1
ATOM 2382 O O . ARG A 1 291 ? -7.408 1.871 32.441 1.00 88.19 291 ARG A O 1
ATOM 2389 N N . VAL A 1 292 ? -6.028 0.474 33.521 1.00 85.31 292 VAL A N 1
ATOM 2390 C CA . VAL A 1 292 ? -6.849 0.381 34.735 1.00 85.31 292 VAL A CA 1
ATOM 2391 C C . VAL A 1 292 ? -6.514 1.573 35.631 1.00 85.31 292 VAL A C 1
ATOM 2393 O O . VAL A 1 292 ? -5.332 1.871 35.825 1.00 85.31 292 VAL A O 1
ATOM 2396 N N . LEU A 1 293 ? -7.539 2.273 36.112 1.00 82.81 293 LEU A N 1
ATOM 2397 C CA . LEU A 1 293 ? -7.399 3.359 37.079 1.00 82.81 293 LEU A CA 1
ATOM 2398 C C . LEU A 1 293 ? -7.343 2.784 38.495 1.00 82.81 293 LEU A C 1
ATOM 2400 O O . LEU A 1 293 ? -8.053 1.829 38.801 1.00 82.81 293 LEU A O 1
ATOM 2404 N N . THR A 1 294 ? -6.507 3.366 39.351 1.00 78.88 294 THR A N 1
ATOM 2405 C CA . THR A 1 294 ? -6.520 3.079 40.793 1.00 78.88 294 THR A CA 1
ATOM 2406 C C . THR A 1 294 ? -7.595 3.913 41.499 1.00 78.88 294 THR A C 1
ATOM 2408 O O . THR A 1 294 ? -8.061 4.920 40.956 1.00 78.88 294 THR A O 1
ATOM 2411 N N . ASP A 1 295 ? -7.985 3.534 42.718 1.00 72.56 295 ASP A N 1
ATOM 2412 C CA . ASP A 1 295 ? -9.034 4.228 43.492 1.00 72.56 295 ASP A CA 1
ATOM 2413 C C . ASP A 1 295 ? -8.744 5.730 43.668 1.00 72.56 295 ASP A C 1
ATOM 2415 O O . ASP A 1 295 ? -9.626 6.575 43.493 1.00 72.56 295 ASP A O 1
ATOM 2419 N N . ASP A 1 296 ? -7.477 6.085 43.898 1.00 70.25 296 ASP A N 1
ATOM 2420 C CA . ASP A 1 296 ? -7.019 7.476 44.004 1.00 70.25 296 ASP A CA 1
ATOM 2421 C C . ASP A 1 296 ? -7.216 8.280 42.708 1.00 70.25 296 ASP A C 1
ATOM 2423 O O . ASP A 1 296 ? -7.526 9.474 42.745 1.00 70.25 296 ASP A O 1
ATOM 2427 N N . GLU A 1 297 ? -7.024 7.648 41.546 1.00 69.88 297 GLU A N 1
ATOM 2428 C CA . GLU A 1 297 ? -7.224 8.288 40.242 1.00 69.88 297 GLU A CA 1
ATOM 2429 C C . GLU A 1 297 ? -8.714 8.411 39.917 1.00 69.88 297 GLU A C 1
ATOM 2431 O O . GLU A 1 297 ? -9.151 9.444 39.403 1.00 69.88 297 GLU A O 1
ATOM 2436 N N . THR A 1 298 ? -9.504 7.402 40.282 1.00 65.81 298 THR A N 1
ATOM 2437 C CA . THR A 1 298 ? -10.962 7.401 40.126 1.00 65.81 298 THR A CA 1
ATOM 2438 C C . THR A 1 298 ? -11.597 8.569 40.877 1.00 65.81 298 THR A C 1
ATOM 2440 O O . THR A 1 298 ? -12.334 9.360 40.282 1.00 65.81 298 THR A O 1
ATOM 2443 N N . ASN A 1 299 ? -11.244 8.754 42.153 1.00 63.38 299 ASN A N 1
ATOM 2444 C CA . ASN A 1 299 ? -11.784 9.831 42.988 1.00 63.38 299 ASN A CA 1
ATOM 2445 C C . ASN A 1 299 ? -11.474 11.234 42.436 1.00 63.38 299 ASN A C 1
ATOM 2447 O O . ASN A 1 299 ? -12.270 12.158 42.598 1.00 63.38 299 ASN A O 1
ATOM 2451 N N . ARG A 1 300 ? -10.347 11.404 41.731 1.00 62.25 300 ARG A N 1
ATOM 2452 C CA . ARG A 1 300 ? -9.972 12.680 41.094 1.00 62.25 300 ARG A CA 1
ATOM 2453 C C . ARG A 1 300 ? -10.743 12.976 39.811 1.00 62.25 300 ARG A C 1
ATOM 2455 O O . ARG A 1 300 ? -10.864 14.141 39.446 1.00 62.25 300 ARG A O 1
ATOM 2462 N N . ILE A 1 301 ? -11.218 11.949 39.108 1.00 64.06 301 ILE A N 1
ATOM 2463 C CA . ILE A 1 301 ? -11.885 12.105 37.808 1.00 64.06 301 ILE A CA 1
ATOM 2464 C C . ILE A 1 301 ? -13.413 12.178 37.962 1.00 64.06 301 ILE A C 1
ATOM 2466 O O . ILE A 1 301 ? -14.073 12.887 37.198 1.00 64.06 301 ILE A O 1
ATOM 2470 N N . VAL A 1 302 ? -13.972 11.509 38.977 1.00 55.56 302 VAL A N 1
ATOM 2471 C CA . VAL A 1 302 ? -15.417 11.510 39.279 1.00 55.56 302 VAL A CA 1
ATOM 2472 C C . VAL A 1 302 ? -15.894 12.850 39.877 1.00 55.56 302 VAL A C 1
ATOM 2474 O O . VAL A 1 302 ? -17.070 13.192 39.759 1.00 55.56 302 VAL A O 1
ATOM 2477 N N . ILE A 1 303 ? -14.999 13.679 40.433 1.00 43.09 303 ILE A N 1
ATOM 2478 C CA . ILE A 1 303 ? -15.337 15.008 40.974 1.00 43.09 303 ILE A CA 1
ATOM 2479 C C . ILE A 1 303 ? -14.853 16.103 40.006 1.00 43.09 303 ILE A C 1
ATOM 2481 O O . ILE A 1 303 ? -13.720 16.572 40.113 1.00 43.09 303 ILE A O 1
ATOM 2485 N N . PRO A 1 304 ? -15.678 16.493 39.012 1.00 43.97 304 PRO A N 1
ATOM 2486 C CA . PRO A 1 304 ? -16.108 17.896 38.989 1.00 43.97 304 PRO A CA 1
ATOM 2487 C C . PRO A 1 304 ? -17.532 18.124 38.426 1.00 43.97 304 PRO A C 1
ATOM 2489 O O . PRO A 1 304 ? -17.771 19.154 37.798 1.00 43.97 304 PRO A O 1
ATOM 2492 N N . ALA A 1 305 ? -18.484 17.194 38.603 1.00 40.16 305 ALA A N 1
ATOM 2493 C CA . ALA A 1 305 ? -19.843 17.356 38.045 1.00 40.16 305 ALA A CA 1
ATOM 2494 C C . ALA A 1 305 ? -21.018 17.198 39.033 1.00 40.16 305 ALA A C 1
ATOM 2496 O O . ALA A 1 305 ? -22.161 17.395 38.633 1.00 40.16 305 ALA A O 1
ATOM 2497 N N . GLN A 1 306 ? -20.775 16.895 40.313 1.00 35.19 306 GLN A N 1
ATOM 2498 C CA . GLN A 1 306 ? -21.841 16.780 41.323 1.00 35.19 306 GLN A CA 1
ATOM 2499 C C . GLN A 1 306 ? -21.479 17.424 42.671 1.00 35.19 306 GLN A C 1
ATOM 2501 O O . GLN A 1 306 ? -21.743 16.866 43.730 1.00 35.19 306 GLN A O 1
ATOM 2506 N N . SER A 1 307 ? -20.931 18.642 42.669 1.00 37.53 307 SER A N 1
ATOM 2507 C CA . SER A 1 307 ? -21.120 19.535 43.824 1.00 37.53 307 SER A CA 1
ATOM 2508 C C . SER A 1 307 ? -22.499 20.199 43.708 1.00 37.53 307 SER A C 1
ATOM 2510 O O . SER A 1 307 ? -22.613 21.409 43.524 1.00 37.53 307 SER A O 1
ATOM 2512 N N . THR A 1 308 ? -23.555 19.385 43.715 1.00 37.41 308 THR A N 1
ATOM 2513 C CA . THR A 1 308 ? -24.938 19.839 43.883 1.00 37.41 308 THR A CA 1
ATOM 2514 C C . THR A 1 308 ? -25.105 20.358 45.307 1.00 37.41 308 THR A C 1
ATOM 2516 O O . THR A 1 308 ? -25.112 19.570 46.247 1.00 37.41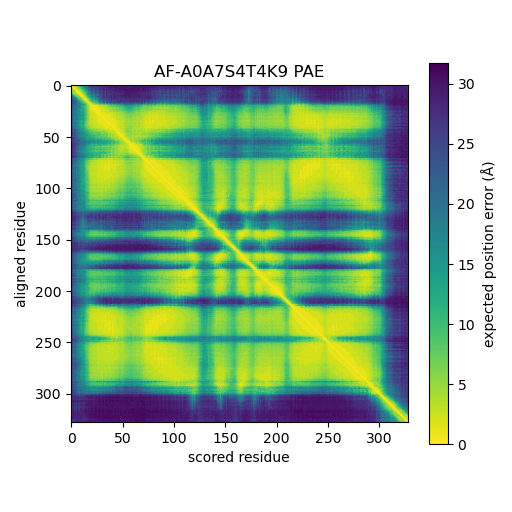 308 THR A O 1
ATOM 2519 N N . ASP A 1 309 ? -25.208 21.680 45.438 1.00 41.19 309 ASP A N 1
ATOM 2520 C CA . ASP A 1 309 ? -26.109 22.437 46.325 1.00 41.19 309 ASP A CA 1
ATOM 2521 C C . ASP A 1 309 ? -26.109 22.201 47.850 1.00 41.19 309 ASP A C 1
ATOM 2523 O O . ASP A 1 309 ? -26.742 22.964 48.581 1.00 41.19 309 ASP A O 1
ATOM 2527 N N . SER A 1 310 ? -25.358 21.244 48.396 1.00 43.28 310 SER A N 1
ATOM 2528 C CA . SER A 1 310 ? -25.336 20.981 49.843 1.00 43.28 310 SER A CA 1
ATOM 2529 C C . SER A 1 310 ? -24.383 21.881 50.643 1.00 43.28 310 SER A C 1
ATOM 2531 O O . SER A 1 310 ? -24.500 21.947 51.866 1.00 43.28 310 SER A O 1
ATOM 2533 N N . GLU A 1 311 ? -23.467 22.608 49.992 1.00 41.19 311 GLU A N 1
ATOM 2534 C CA . GLU A 1 311 ? -22.589 23.582 50.669 1.00 41.19 311 GLU A CA 1
ATOM 2535 C C . GLU A 1 311 ? -23.227 24.969 50.844 1.00 41.19 311 GLU A C 1
ATOM 2537 O O . GLU A 1 311 ? -22.815 25.718 51.729 1.00 41.19 311 GLU A O 1
ATOM 2542 N N . LEU A 1 312 ? -24.290 25.300 50.098 1.00 42.00 312 LEU A N 1
ATOM 2543 C CA . LEU A 1 312 ? -25.025 26.556 50.305 1.00 42.00 312 LEU A CA 1
ATOM 2544 C C . LEU A 1 312 ? -26.025 26.482 51.478 1.00 42.00 312 LEU A C 1
ATOM 2546 O O . LEU A 1 312 ? -26.475 27.514 51.967 1.00 42.00 312 LEU A O 1
ATOM 2550 N N . ALA A 1 313 ? -26.342 25.277 51.968 1.00 42.59 313 ALA A N 1
ATOM 2551 C CA . ALA A 1 313 ? -27.297 25.052 53.059 1.00 42.59 313 ALA A CA 1
ATOM 2552 C C . ALA A 1 313 ? -26.659 24.993 54.464 1.00 42.59 313 ALA A C 1
ATOM 2554 O O . ALA A 1 313 ? -27.363 24.814 55.457 1.00 42.59 313 ALA A O 1
ATOM 2555 N N . LYS A 1 314 ? -25.334 25.162 54.585 1.00 42.31 314 LYS A N 1
ATOM 2556 C CA . LYS A 1 314 ? -24.618 25.185 55.875 1.00 42.31 314 LYS A CA 1
ATOM 2557 C C . LYS A 1 314 ? -23.928 26.528 56.126 1.00 42.31 314 LYS A C 1
ATOM 2559 O O . LYS A 1 314 ? -22.730 26.592 56.379 1.00 42.31 314 LYS A O 1
ATOM 2564 N N . ARG A 1 315 ? -24.700 27.615 56.131 1.00 36.91 315 ARG A N 1
ATOM 2565 C CA . ARG A 1 315 ? -24.357 28.805 56.926 1.00 36.91 315 ARG A CA 1
ATOM 2566 C C . ARG A 1 315 ? -25.381 28.968 58.049 1.00 36.91 315 ARG A C 1
ATOM 2568 O O . ARG A 1 315 ? -26.494 29.410 57.779 1.00 36.91 315 ARG A O 1
ATOM 2575 N N . PRO A 1 316 ? -25.041 28.614 59.299 1.00 40.41 316 PRO A N 1
ATOM 2576 C CA . PRO A 1 316 ? -25.846 28.988 60.445 1.00 40.41 316 PRO A CA 1
ATOM 2577 C C . PRO A 1 316 ? -25.461 30.405 60.893 1.00 40.41 316 PRO A C 1
ATOM 2579 O O . PRO A 1 316 ? -24.300 30.667 61.194 1.00 40.41 316 PRO A O 1
ATOM 2582 N N . GLY A 1 317 ? -26.453 31.291 60.995 1.00 39.91 317 GLY A N 1
ATOM 2583 C CA . GLY A 1 317 ? -26.410 32.402 61.945 1.00 39.91 317 GLY A CA 1
ATOM 2584 C C . GLY A 1 317 ? -26.352 33.823 61.376 1.00 39.91 317 GLY A C 1
ATOM 2585 O O . GLY A 1 317 ? -25.395 34.212 60.720 1.00 39.91 317 GLY A O 1
ATOM 2586 N N . ALA A 1 318 ? -27.352 34.593 61.819 1.00 34.12 318 ALA A N 1
ATOM 2587 C CA . ALA A 1 318 ? -27.382 36.042 62.019 1.00 34.12 318 ALA A CA 1
ATOM 2588 C C . ALA A 1 318 ? -27.625 36.944 60.794 1.00 34.12 318 ALA A C 1
ATOM 2590 O O . ALA A 1 318 ? -26.706 37.337 60.088 1.00 34.12 318 ALA A O 1
ATOM 2591 N N . ALA A 1 319 ? -28.860 37.431 60.660 1.00 38.34 319 ALA A N 1
ATOM 2592 C CA . ALA A 1 319 ? -29.212 38.693 61.315 1.00 38.34 319 ALA A CA 1
ATOM 2593 C C . ALA A 1 319 ? -30.734 38.898 61.330 1.00 38.34 319 ALA A C 1
ATOM 2595 O O . ALA A 1 319 ? -31.401 38.853 60.299 1.00 38.34 319 ALA A O 1
ATOM 2596 N N . ASN A 1 320 ? -31.248 39.129 62.536 1.00 39.03 320 ASN A N 1
ATOM 2597 C CA . ASN A 1 320 ? -32.526 39.768 62.798 1.00 39.03 320 ASN A CA 1
ATOM 2598 C C . ASN A 1 320 ? -32.650 41.067 61.992 1.00 39.03 320 ASN A C 1
ATOM 2600 O O . ASN A 1 320 ? -31.706 41.850 61.959 1.00 39.03 320 ASN A O 1
ATOM 2604 N N . ASN A 1 321 ? -33.835 41.312 61.441 1.00 37.69 321 ASN A N 1
ATOM 2605 C CA . ASN A 1 321 ? -34.517 42.595 61.582 1.00 37.69 321 ASN A CA 1
ATOM 2606 C C . ASN A 1 321 ? -36.010 42.368 61.337 1.00 37.69 321 ASN A C 1
ATOM 2608 O O . ASN A 1 321 ? -36.503 42.344 60.211 1.00 37.69 321 ASN A O 1
ATOM 2612 N N . SER A 1 322 ? -36.705 42.145 62.449 1.00 39.84 322 SER A N 1
ATOM 2613 C CA . SER A 1 322 ? -38.046 42.665 62.660 1.00 39.84 322 SER A CA 1
ATOM 2614 C C . SER A 1 322 ? -38.013 44.180 62.485 1.00 39.84 322 SER A C 1
ATOM 2616 O O . SER A 1 322 ? -37.211 44.838 63.138 1.00 39.84 322 SER A O 1
ATOM 2618 N N . ASP A 1 323 ? -38.834 44.687 61.575 1.00 36.38 323 ASP A N 1
ATOM 2619 C CA . ASP A 1 323 ? -39.628 45.916 61.698 1.00 36.38 323 ASP A CA 1
ATOM 2620 C C . ASP A 1 323 ? -39.894 46.445 60.295 1.00 36.38 323 ASP A C 1
ATOM 2622 O O . ASP A 1 323 ? -38.984 46.824 59.571 1.00 36.38 323 ASP A O 1
ATOM 2626 N N . TYR A 1 324 ? -41.151 46.340 59.873 1.00 36.81 324 TYR A N 1
ATOM 2627 C CA . TYR A 1 324 ? -41.982 47.460 59.432 1.00 36.81 324 TYR A CA 1
ATOM 2628 C C . TYR A 1 324 ? -43.302 46.871 58.935 1.00 36.81 324 TYR A C 1
ATOM 2630 O O . TYR A 1 324 ? -43.502 46.563 57.760 1.00 36.81 324 TYR A O 1
ATOM 2638 N N . SER A 1 325 ? -44.211 46.688 59.891 1.00 39.81 325 SER A N 1
ATOM 2639 C CA . SER A 1 325 ? -45.639 46.668 59.618 1.00 39.81 325 SER A CA 1
ATOM 2640 C C . SER A 1 325 ? -46.106 48.121 59.506 1.00 39.81 325 SER A C 1
ATOM 2642 O O . SER A 1 325 ? -45.936 48.886 60.444 1.00 39.81 325 SER A O 1
ATOM 2644 N N . ALA A 1 326 ? -46.693 48.452 58.358 1.00 38.56 326 ALA A N 1
ATOM 2645 C CA . ALA A 1 326 ? -47.719 49.471 58.128 1.00 38.56 326 ALA A CA 1
ATOM 2646 C C . ALA A 1 326 ? -47.501 50.929 58.611 1.00 38.56 326 ALA A C 1
ATOM 2648 O O . ALA A 1 326 ? -47.765 51.261 59.756 1.00 38.56 326 ALA A O 1
ATOM 2649 N N . MET A 1 327 ? -47.220 51.777 57.608 1.00 44.41 327 MET A N 1
ATOM 2650 C CA . MET A 1 327 ? -47.769 53.122 57.328 1.00 44.41 327 MET A CA 1
ATOM 2651 C C . MET A 1 327 ? -47.674 54.227 58.399 1.00 44.41 327 MET A C 1
ATOM 2653 O O . MET A 1 327 ? -48.318 54.130 59.436 1.00 44.41 327 MET A O 1
ATOM 2657 N N . VAL A 1 328 ? -47.077 55.361 57.982 1.00 37.41 328 VAL A N 1
ATOM 2658 C CA . VAL A 1 328 ? -46.838 56.627 58.724 1.00 37.41 328 VAL A CA 1
ATOM 2659 C C . VAL A 1 328 ? -45.517 56.661 59.481 1.00 37.41 328 VAL A C 1
ATOM 2661 O O . VAL A 1 328 ? -45.215 55.701 60.216 1.00 37.41 328 VAL A O 1
#

Foldseek 3Di:
DDPPPPPPPDPPPQPPLCPLVCVVVVCVVVVVVLVVLLVLLVCQLVQPLQVDDPPDDPVVNVVSDVVRDDHDDLLNSLVSLLVLLLVLLLVLLCLPPQVVVVVVVLVLLVPQWDKWWKFKAADDPPDDDPVCPVVCVVDVQKIKIKTWFPDPPQDPDDDDPDTWIKIAIEGHPDPDPRDTFIWIAHNNFRQQTYGPVVSVVVVCSCVVPSNPPPVVSVSVSVVSVCSNVSSVVSSVSSLVSLVSTDCVRPPSVVSVVVSCCSVVPVSCCCSVVVSVVVSVVVCCSNRPRMDIDDPVRVVVVVPDPPPPDPVVVPDDDDDDDDDDDDDD

pLDDT: mean 76.27, std 20.22, range [34.12, 98.12]

Sequence (328 aa):
MSDSRVAPPNRLMAPAAGSVLQLFLSTLPLLGVMIYFLYLAYKRPSLASYNIPNDADDAYIKETMELDGEQIGLMEMLYVFLSSLLIWSTLGMYLNLFVPRRREIIHRYLEEGVQVLGDVYYDNPRKKCCFSRLTQCFFADYATVIYSHPDPSRLPVSNAGDQWIVQKRVRTYQLFHRERISIVVLPELPLSGQPKADIEIDVASYRQVYATSRDRIREIQYIVAFWIFFTLDGTLYLLFQMYQVNPAYEDFQLAWIISAAFVLVVVPLVAFGGNWIRWSSYKRWLTKSGRVLTDDETNRIVIPAQSTDSELAKRPGAANNSDYSAMV